Protein AF-A0A518G6U2-F1 (afdb_monomer)

Foldseek 3Di:
DDDDDDDDDDDDDDDDDDDDDDPPDPPPPPVVVVVVPPVVVVVVVVVVVVVVPPDPDVPPQQPLRVLLVVLVVLQVVLVPDPDLVSNLVSLVVSLVSLVVSVVSCVVVVHDDALVSLCSNLVSCVSNVQLLSNLLSLLVSCLVVVPPPVSVVSNVVSLVPDDPQLDDDPPCPVVCVVVVVCNVADLVRLQVLLVVLVVVLVVLVVVCVVVVPPVSNVVSVVSVVSNVVSVVCVVPPCLVVLQFKKFFRDPQWFFFADPDPPGDGPDPGGDHGGRIWGFDDDDPQWTWTDGPNDTGITGPVRIDGSDSPDD

Sequence (310 aa):
MTTLLTCVCAVSRPSPEEQRPTSRESHYSVRATCVAWCIPLLSVLLTFVASSLESVSAAELLPGQSIAEQGIAEYNAAMESPDRSQRVARFARAELLFRQAIEALQSESAPVPADLWVAHGNAALQSEQIGRAIVAFQRALGSTPADTQARQNLEHARSTLPDWIRIEPDSQLTDTLFFWNSWLSQQQLASIAALGFLVAAFILAVAIGTGSRRLALVALLPLLLWCLGSVSSWISPANSAQDTVVVVADEVVLRSADSANSAPRINQTLPDGAELRLLSERPQWCEVEVDGRSGWIQSSAVERLAVAPK

pLDDT: mean 78.15, std 20.28, range [27.58, 98.56]

Organism: NCBI:txid2527968

Radius of gyration: 34.25 Å; Cα contacts (8 Å, |Δi|>4): 368; chains: 1; bounding box: 52×89×113 Å

Mean predicted aligned error: 15.5 Å

Secondary structure (DSSP, 8-state):
-------------------PPPS-STTSTTTHHHHHHHHHHHHHHHHHHHHTT---------HHHHHHHHHHHHHHHHHT--SHHHHHHHHHHHHHHHHHHHHHHHHTTPPPPHHHHHHHHHHHHHTT-HHHHHHHHHHHHHH-TT-HHHHHHHHHHHHTS-GGG----TTHHHHHHTGGGGTS-HHHHHHHHHHHHHHHHHHHHHHHHHT-HHHHHHTHHHHHHHHHHHHHHHH-HHHHGGGEEEE-STTBPPBSSSSTTSPBSSSSPBPTT-EEEEEEEETTEEEEEETTEEEEEEGGGEEE------

Solvent-accessible surface area (backbone atoms only — not comparable to full-atom values): 17327 Å² total; per-residue (Å²): 136,83,88,81,91,88,79,89,79,84,89,84,87,87,84,91,79,92,76,83,86,76,94,78,76,81,75,69,68,66,66,62,61,59,62,70,58,52,59,61,53,53,52,53,51,52,50,54,57,58,65,69,66,72,69,92,60,87,70,76,69,52,71,21,55,56,33,35,53,52,14,52,52,34,38,53,55,17,74,71,42,89,48,68,69,60,20,30,54,27,14,46,50,13,20,53,28,27,50,51,13,49,53,43,26,52,76,70,72,42,87,75,57,44,67,55,27,42,52,26,12,52,21,18,47,62,39,73,36,40,13,53,15,44,55,22,20,52,54,16,37,73,74,41,74,81,48,62,63,45,50,52,52,36,52,52,54,57,66,72,50,64,78,89,54,61,73,74,70,89,41,68,67,52,53,66,76,44,52,70,60,77,79,44,55,73,66,56,41,50,50,54,17,52,50,21,40,53,52,18,52,52,38,36,53,52,14,66,78,67,68,36,67,66,42,44,57,58,21,49,58,34,40,49,48,20,51,53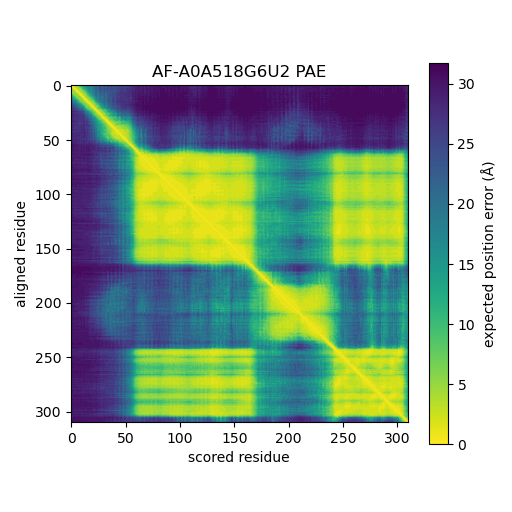,36,52,50,47,67,70,71,34,62,76,65,59,38,64,36,32,30,27,23,61,34,77,73,40,58,42,11,66,41,93,44,94,85,41,57,66,70,53,100,61,56,45,54,50,42,36,57,31,42,52,77,47,81,51,102,62,27,30,32,31,42,54,94,93,40,75,28,19,35,52,45,89,38,42,46,72,50,70,71,74,84,128

Nearest PDB structures (foldseek):
  5xgg-assembly6_F  TM=7.048E-01  e=1.877E-02  Entamoeba histolytica
  5xgg-assembly1_A  TM=7.190E-01  e=3.038E-02  Entamoeba histolytica
  6a9c-assembly1_A  TM=7.111E-01  e=2.880E-02  Entamoeba histolytica
  1uhf-assembly1_A  TM=6.699E-01  e=6.092E-02  Homo sapiens
  8bbg-assembly1_B  TM=2.355E-01  e=1.872E+00  Homo sapiens

InterPro domains:
  IPR010466 Protein of unknown function DUF1058 [PF06347] (249-302)
  IPR011990 Tetratricopeptide-like helical domain superfamily [G3DSA:1.25.40.10] (84-176)
  IPR011990 Tetratricopeptide-like helical domain superfamily [SSF48452] (89-172)
  IPR019734 Tetratricopeptide repeat [PS50005] (114-147)

Structure (mmCIF, N/CA/C/O backbone):
data_AF-A0A518G6U2-F1
#
_entry.id   AF-A0A518G6U2-F1
#
loop_
_atom_site.group_PDB
_atom_site.id
_atom_site.type_symbol
_atom_site.label_atom_id
_atom_site.label_alt_id
_atom_site.label_comp_id
_atom_site.label_asym_id
_atom_site.label_entity_id
_atom_site.label_seq_id
_atom_site.pdbx_PDB_ins_code
_atom_site.Cartn_x
_atom_site.Cartn_y
_atom_site.Cartn_z
_atom_site.occupancy
_atom_site.B_iso_or_equiv
_atom_site.auth_seq_id
_atom_site.auth_comp_id
_atom_site.auth_asym_id
_atom_site.auth_atom_id
_atom_site.pdbx_PDB_model_num
ATOM 1 N N . MET A 1 1 ? 12.054 62.364 81.373 1.00 34.97 1 MET A N 1
ATOM 2 C CA . MET A 1 1 ? 12.289 61.300 82.370 1.00 34.97 1 MET A CA 1
ATOM 3 C C . MET A 1 1 ? 10.961 61.021 83.049 1.00 34.97 1 MET A C 1
ATOM 5 O O . MET A 1 1 ? 10.326 61.972 83.477 1.00 34.97 1 MET A O 1
ATOM 9 N N . THR A 1 2 ? 10.580 59.744 83.093 1.00 35.56 2 THR A N 1
ATOM 10 C CA . THR A 1 2 ? 9.556 59.166 83.985 1.00 35.56 2 THR A CA 1
ATOM 11 C C . THR A 1 2 ? 8.076 59.369 83.611 1.00 35.56 2 THR A C 1
ATOM 13 O O . THR A 1 2 ? 7.421 60.322 84.006 1.00 35.56 2 THR A O 1
ATOM 16 N N . THR A 1 3 ? 7.593 58.422 82.800 1.00 40.03 3 THR A N 1
ATOM 17 C CA . THR A 1 3 ? 6.448 57.519 83.041 1.00 40.03 3 THR A CA 1
ATOM 18 C C . THR A 1 3 ? 5.383 57.945 84.057 1.00 40.03 3 THR A C 1
ATOM 20 O O . THR A 1 3 ? 5.724 58.156 85.215 1.00 40.03 3 THR A O 1
ATOM 23 N N . LEU A 1 4 ? 4.099 57.875 83.667 1.00 33.53 4 LEU A N 1
ATOM 24 C CA . LEU A 1 4 ? 3.035 57.165 84.406 1.00 33.53 4 LEU A CA 1
ATOM 25 C C . LEU A 1 4 ? 1.696 57.175 83.639 1.00 33.53 4 LEU A C 1
ATOM 27 O O . LEU A 1 4 ? 1.238 58.207 83.159 1.00 33.53 4 LEU A O 1
ATOM 31 N N . LEU A 1 5 ? 1.083 55.990 83.546 1.00 39.38 5 LEU A N 1
ATOM 32 C CA . LEU A 1 5 ? -0.327 55.770 83.213 1.00 39.38 5 LEU A CA 1
ATOM 33 C C . LEU A 1 5 ? -1.238 56.523 84.195 1.00 39.38 5 LEU A C 1
ATOM 35 O O . LEU A 1 5 ? -0.954 56.472 85.387 1.00 39.38 5 LEU A O 1
ATOM 39 N N . THR A 1 6 ? -2.380 57.060 83.737 1.00 34.97 6 THR A N 1
ATOM 40 C CA . THR A 1 6 ? -3.760 56.672 84.155 1.00 34.97 6 THR A CA 1
ATOM 41 C C . THR A 1 6 ? -4.835 57.676 83.696 1.00 34.97 6 THR A C 1
ATOM 43 O O . THR A 1 6 ? -4.675 58.876 83.870 1.00 34.97 6 THR A O 1
ATOM 46 N N . CYS A 1 7 ? -5.942 57.160 83.142 1.00 34.12 7 CYS A N 1
ATOM 47 C CA . CYS A 1 7 ? -7.340 57.645 83.238 1.00 34.12 7 CYS A CA 1
ATOM 48 C C . CYS A 1 7 ? -8.203 56.624 82.445 1.00 34.12 7 CYS A C 1
ATOM 50 O O . CYS A 1 7 ? -7.887 56.382 81.286 1.00 34.12 7 CYS A O 1
ATOM 52 N N . VAL A 1 8 ? -9.171 55.839 82.959 1.00 35.91 8 VAL A N 1
ATOM 53 C CA . VAL A 1 8 ? -10.314 56.106 83.874 1.00 35.91 8 VAL A CA 1
ATOM 54 C C . VAL A 1 8 ? -11.151 57.256 83.285 1.00 35.91 8 VAL A C 1
ATOM 56 O O . VAL A 1 8 ? -10.594 58.311 83.043 1.00 35.91 8 VAL A O 1
ATOM 59 N N . CYS A 1 9 ? -12.431 57.191 82.910 1.00 34.66 9 CYS A N 1
ATOM 60 C CA . CYS A 1 9 ? -13.644 56.463 83.299 1.00 34.66 9 CYS A CA 1
ATOM 61 C C . CYS A 1 9 ? -14.588 56.505 82.060 1.00 34.66 9 CYS A C 1
ATOM 63 O O . CYS A 1 9 ? -14.541 57.465 81.301 1.00 34.66 9 CYS A O 1
ATOM 65 N N . ALA A 1 10 ? -15.312 55.452 81.679 1.00 34.50 10 ALA A N 1
ATOM 66 C CA . ALA A 1 10 ? -16.587 54.982 82.235 1.00 34.50 10 ALA A CA 1
ATOM 67 C C . ALA A 1 10 ? -17.845 55.743 81.737 1.00 34.50 10 ALA A C 1
ATOM 69 O O . ALA A 1 10 ? -17.945 56.955 81.874 1.00 34.50 10 ALA A O 1
ATOM 70 N N . VAL A 1 11 ? -18.831 54.938 81.294 1.00 37.62 11 VAL A N 1
ATOM 71 C CA . VAL A 1 11 ? -20.291 55.195 81.235 1.00 37.62 11 VAL A CA 1
ATOM 72 C C . VAL A 1 11 ? -20.743 56.056 80.039 1.00 37.62 11 VAL A C 1
ATOM 74 O O . VAL A 1 11 ? -20.429 57.228 79.921 1.00 37.62 11 VAL A O 1
ATOM 77 N N . SER A 1 12 ? -21.495 55.526 79.068 1.00 36.81 12 SER A N 1
ATOM 78 C CA . SER A 1 12 ? -22.929 55.226 79.222 1.00 36.81 12 SER A CA 1
ATOM 79 C C . SER A 1 12 ? -23.449 54.349 78.065 1.00 36.81 12 SER A C 1
ATOM 81 O O . SER A 1 12 ? -23.184 54.649 76.905 1.00 36.81 12 SER A O 1
ATOM 83 N N . ARG A 1 13 ? -24.240 53.306 78.361 1.00 43.06 13 ARG A N 1
ATOM 84 C CA . ARG A 1 13 ? -25.218 52.713 77.418 1.00 43.06 13 ARG A CA 1
ATOM 85 C C . ARG A 1 13 ? -26.598 53.312 77.724 1.00 43.06 13 ARG A C 1
ATOM 87 O O . ARG A 1 13 ? -26.865 53.555 78.901 1.00 43.06 13 ARG A O 1
ATOM 94 N N . PRO A 1 14 ? -27.468 53.512 76.718 1.00 44.75 14 PRO A N 1
ATOM 95 C CA . PRO A 1 14 ? -28.623 52.607 76.580 1.00 44.75 14 PRO A CA 1
ATOM 96 C C . PRO A 1 14 ? -29.045 52.336 75.113 1.00 44.75 14 PRO A C 1
ATOM 98 O O . PRO A 1 14 ? -29.213 53.248 74.321 1.00 44.75 14 PRO A O 1
ATOM 101 N N . SER A 1 15 ? -29.173 51.058 74.740 1.00 40.50 15 SER A N 1
ATOM 102 C CA . SER A 1 15 ? -30.424 50.376 74.316 1.00 40.50 15 SER A CA 1
ATOM 103 C C . SER A 1 15 ? -30.601 50.260 72.784 1.00 40.50 15 SER A C 1
ATOM 105 O O . SER A 1 15 ? -29.981 51.033 72.059 1.00 40.50 15 SER A O 1
ATOM 107 N N . PRO A 1 16 ? -31.318 49.231 72.287 1.00 51.06 16 PRO A N 1
ATOM 108 C CA . PRO A 1 16 ? -31.092 48.662 70.963 1.00 51.06 16 PRO A CA 1
ATOM 109 C C . PRO A 1 16 ? -32.099 49.187 69.935 1.00 51.06 16 PRO A C 1
ATOM 111 O O . PRO A 1 16 ? -33.300 48.988 70.095 1.00 51.06 16 PRO A O 1
ATOM 114 N N . GLU A 1 17 ? -31.604 49.787 68.853 1.00 41.91 17 GLU A N 1
ATOM 115 C CA . GLU A 1 17 ? -32.413 50.075 67.670 1.00 41.91 17 GLU A CA 1
ATOM 116 C C . GLU A 1 17 ? -31.911 49.268 66.470 1.00 41.91 17 GLU A C 1
ATOM 118 O O . GLU A 1 17 ? -30.746 49.285 66.075 1.00 41.91 17 GLU A O 1
ATOM 123 N N . GLU A 1 18 ? -32.854 48.499 65.957 1.00 49.44 18 GLU A N 1
ATOM 124 C CA . GLU A 1 18 ? -32.835 47.610 64.814 1.00 49.44 18 GLU A CA 1
ATOM 125 C C . GLU A 1 18 ? -32.356 48.318 63.532 1.00 49.44 18 GLU A C 1
ATOM 127 O O . GLU A 1 18 ? -33.018 49.215 63.016 1.00 49.44 18 GLU A O 1
ATOM 132 N N . GLN A 1 19 ? -31.220 47.888 62.970 1.00 42.97 19 GLN A N 1
ATOM 133 C CA . GLN A 1 19 ? -30.792 48.283 61.624 1.00 42.97 19 GLN A CA 1
ATOM 134 C C . GLN A 1 19 ? -30.554 47.044 60.754 1.00 42.97 19 GLN A C 1
ATOM 136 O O . GLN A 1 19 ? -29.565 46.324 60.896 1.00 42.97 19 GLN A O 1
ATOM 141 N N . ARG A 1 20 ? -31.487 46.804 59.823 1.00 48.66 20 ARG A N 1
ATOM 142 C CA . ARG A 1 20 ? -31.300 45.906 58.673 1.00 48.66 20 ARG A CA 1
ATOM 143 C C . ARG A 1 20 ? -30.197 46.458 57.760 1.00 48.66 20 ARG A C 1
ATOM 145 O O . ARG A 1 20 ? -30.321 47.608 57.339 1.00 48.66 20 ARG A O 1
ATOM 152 N N . PRO A 1 21 ? -29.206 45.660 57.335 1.00 45.56 21 PRO A N 1
ATOM 153 C CA . PRO A 1 21 ? -28.369 46.036 56.205 1.00 45.56 21 PRO A CA 1
ATOM 154 C C . PRO A 1 21 ? -29.147 45.883 54.888 1.00 45.56 21 PRO A C 1
ATOM 156 O O . PRO A 1 21 ? -29.790 44.867 54.615 1.00 45.56 21 PRO A O 1
ATOM 159 N N . THR A 1 22 ? -29.110 46.945 54.088 1.00 47.47 22 THR A N 1
ATOM 160 C CA . THR A 1 22 ? -29.762 47.106 52.790 1.00 47.47 22 THR A CA 1
ATOM 161 C C . THR A 1 22 ? -29.010 46.337 51.697 1.00 47.47 22 THR A C 1
ATOM 163 O O . THR A 1 22 ? -27.789 46.376 51.579 1.00 47.47 22 THR A O 1
ATOM 166 N N . SER A 1 23 ? -29.756 45.619 50.862 1.00 50.16 23 SER A N 1
ATOM 167 C CA . SER A 1 23 ? -29.284 44.670 49.844 1.00 50.16 23 SER A CA 1
ATOM 168 C C . SER A 1 23 ? -28.780 45.315 48.540 1.00 50.16 23 SER A C 1
ATOM 170 O O . SER A 1 23 ? -29.100 44.832 47.453 1.00 50.16 23 SER A O 1
ATOM 172 N N . ARG A 1 24 ? -28.026 46.425 48.598 1.00 49.88 24 ARG A N 1
ATOM 173 C CA . ARG A 1 24 ? -27.748 47.241 47.393 1.00 49.88 24 ARG A CA 1
ATOM 174 C C . ARG A 1 24 ? -26.291 47.396 46.944 1.00 49.88 24 ARG A C 1
ATOM 176 O O . ARG A 1 24 ? -26.068 48.090 45.957 1.00 49.88 24 ARG A O 1
ATOM 183 N N . GLU A 1 25 ? -25.323 46.717 47.561 1.00 46.94 25 GLU A N 1
ATOM 184 C CA . GLU A 1 25 ? -23.897 46.861 47.193 1.00 46.94 25 GLU A CA 1
ATOM 185 C C . GLU A 1 25 ? -23.297 45.705 46.364 1.00 46.94 25 GLU A C 1
ATOM 187 O O . GLU A 1 25 ? -22.187 45.826 45.852 1.00 46.94 25 GLU A O 1
ATOM 192 N N . SER A 1 26 ? -24.016 44.604 46.125 1.00 48.28 26 SER A N 1
ATOM 193 C CA . SER A 1 26 ? -23.434 43.407 45.482 1.00 48.28 26 SER A CA 1
ATOM 194 C C . SER A 1 26 ? -23.374 43.427 43.946 1.00 48.28 26 SER A C 1
ATOM 196 O O . SER A 1 26 ? -22.803 42.517 43.349 1.00 48.28 26 SER A O 1
ATOM 198 N N . HIS A 1 27 ? -23.937 44.437 43.272 1.00 45.72 27 HIS A N 1
ATOM 199 C CA . HIS A 1 27 ? -24.086 44.408 41.807 1.00 45.72 27 HIS A CA 1
ATOM 200 C C . HIS A 1 27 ? -22.992 45.143 41.010 1.00 45.72 27 HIS A C 1
ATOM 202 O O . HIS A 1 27 ? -22.915 44.957 39.795 1.00 45.72 27 HIS A O 1
ATOM 208 N N . TYR A 1 28 ? -22.114 45.925 41.652 1.00 47.44 28 TYR A N 1
ATOM 209 C CA . TYR A 1 28 ? -21.051 46.663 40.947 1.00 47.44 28 TYR A CA 1
ATOM 210 C C . TYR A 1 28 ? -19.715 45.903 40.834 1.00 47.44 28 TYR A C 1
ATOM 212 O O . TYR A 1 28 ? -18.905 46.236 39.970 1.00 47.44 28 TYR A O 1
ATOM 220 N N . SER A 1 29 ? -19.486 44.843 41.618 1.00 50.03 29 SER A N 1
ATOM 221 C CA . SER A 1 29 ? -18.199 44.119 41.642 1.00 50.03 29 SER A CA 1
ATOM 222 C C . SER A 1 29 ? -18.030 43.054 40.548 1.00 50.03 29 SER A C 1
ATOM 224 O O . SER A 1 29 ? -16.905 42.657 40.251 1.00 50.03 29 SER A O 1
ATOM 226 N N . VAL A 1 30 ? -19.120 42.615 39.907 1.00 49.06 30 VAL A N 1
ATOM 227 C CA . VAL A 1 30 ? -19.085 41.517 38.917 1.00 49.06 30 VAL A CA 1
ATOM 228 C C . VAL A 1 30 ? -18.865 42.024 37.483 1.00 49.06 30 VAL A C 1
ATOM 230 O O . VAL A 1 30 ? -18.323 41.316 36.639 1.00 49.06 30 VAL A O 1
ATOM 233 N N . ARG A 1 31 ? -19.229 43.280 37.182 1.00 43.88 31 ARG A N 1
ATOM 234 C CA . ARG A 1 31 ? -19.054 43.850 35.830 1.00 43.88 31 ARG A CA 1
ATOM 235 C C . ARG A 1 31 ? -17.642 44.384 35.565 1.00 43.88 31 ARG A C 1
ATOM 237 O O . ARG A 1 31 ? -17.195 44.343 34.423 1.00 43.88 31 ARG A O 1
ATOM 244 N N . ALA A 1 32 ? -16.915 44.814 36.597 1.00 44.56 32 ALA A N 1
ATOM 245 C CA . ALA A 1 32 ? -15.534 45.293 36.462 1.00 44.56 32 ALA A CA 1
ATOM 246 C C . ALA A 1 32 ? -14.511 44.152 36.276 1.00 44.56 32 ALA A C 1
ATOM 248 O O . ALA A 1 32 ? -13.456 44.346 35.677 1.00 44.56 32 ALA A O 1
ATOM 249 N N . THR A 1 33 ? -14.840 42.941 36.731 1.00 49.88 33 THR A N 1
ATOM 250 C CA . THR A 1 33 ? -13.960 41.766 36.667 1.00 49.88 33 THR A CA 1
ATOM 251 C C . THR A 1 33 ? -13.971 41.060 35.311 1.00 49.88 33 THR A C 1
ATOM 253 O O . THR A 1 33 ? -13.030 40.337 35.030 1.00 49.88 33 THR A O 1
ATOM 256 N N . CYS A 1 34 ? -14.943 41.290 34.421 1.00 45.03 34 CYS A N 1
ATOM 257 C CA . CYS A 1 34 ? -14.919 40.682 33.077 1.00 45.03 34 CYS A CA 1
ATOM 258 C C . CYS A 1 34 ? -14.087 41.482 32.055 1.00 45.03 34 CYS A C 1
ATOM 260 O O . CYS A 1 34 ? -13.461 40.896 31.175 1.00 45.03 34 CYS A O 1
ATOM 262 N N . VAL A 1 35 ? -14.024 42.813 32.178 1.00 46.53 35 VAL A N 1
ATOM 263 C CA . VAL A 1 35 ? -13.285 43.670 31.225 1.00 46.53 35 VAL A CA 1
ATOM 264 C C . VAL A 1 35 ? -11.768 43.622 31.470 1.00 46.53 35 VAL A C 1
ATOM 266 O O . VAL A 1 35 ? -10.990 43.690 30.522 1.00 46.53 35 VAL A O 1
ATOM 269 N N . ALA A 1 36 ? -11.337 43.402 32.718 1.00 49.66 36 ALA A N 1
ATOM 270 C CA . ALA A 1 36 ? -9.919 43.337 33.091 1.00 49.66 36 ALA A CA 1
ATOM 271 C C . ALA A 1 36 ? -9.168 42.104 32.540 1.00 49.66 36 ALA A C 1
ATOM 273 O O . ALA A 1 36 ? -7.947 42.141 32.423 1.00 49.66 36 ALA A O 1
ATOM 274 N N . TRP A 1 37 ? -9.880 41.036 32.158 1.00 51.56 37 TRP A N 1
ATOM 275 C CA . TRP A 1 37 ? -9.272 39.786 31.670 1.00 51.56 37 TRP A CA 1
ATOM 276 C C . TRP A 1 37 ? -9.316 39.618 30.145 1.00 51.56 37 TRP A C 1
ATOM 278 O O . TRP A 1 37 ? -8.604 38.775 29.607 1.00 51.56 37 TRP A O 1
ATOM 288 N N . CYS A 1 38 ? -10.085 40.439 29.421 1.00 48.84 38 CYS A N 1
ATOM 289 C CA . CYS A 1 38 ? -10.178 40.341 27.957 1.00 48.84 38 CYS A CA 1
ATOM 290 C C . CYS A 1 38 ? -8.983 40.994 27.231 1.00 48.84 38 CYS A C 1
ATOM 292 O O . CYS A 1 38 ? -8.573 40.540 26.165 1.00 48.84 38 CYS A O 1
ATOM 294 N N . ILE A 1 39 ? -8.392 42.036 27.819 1.00 55.91 39 ILE A N 1
ATOM 295 C CA . ILE A 1 39 ? -7.262 42.791 27.251 1.00 55.91 39 ILE A CA 1
ATOM 296 C C . ILE A 1 39 ? -5.936 41.990 27.239 1.00 55.91 39 ILE A C 1
ATOM 298 O O . ILE A 1 39 ? -5.265 42.004 26.201 1.00 55.91 39 ILE A O 1
ATOM 302 N N . PRO A 1 40 ? -5.542 41.252 28.304 1.00 54.81 40 PRO A N 1
ATOM 303 C CA . PRO A 1 40 ? -4.327 40.428 28.272 1.00 54.81 40 PRO A CA 1
ATOM 304 C C . PRO A 1 40 ? -4.451 39.205 27.346 1.00 54.81 40 PRO A C 1
ATOM 306 O O . PRO A 1 40 ? -3.473 38.799 26.729 1.00 54.81 40 PRO A O 1
ATOM 309 N N . LEU A 1 41 ? -5.656 38.649 27.174 1.00 55.03 41 LEU A N 1
ATOM 310 C CA . LEU A 1 41 ? -5.901 37.512 26.275 1.00 55.03 41 LEU A CA 1
ATOM 311 C C . LEU A 1 41 ? -5.742 37.889 24.795 1.00 55.03 41 LEU A C 1
ATOM 313 O O . LEU A 1 41 ? -5.148 37.133 24.031 1.00 55.03 41 LEU A O 1
ATOM 317 N N . LEU A 1 42 ? -6.202 39.081 24.398 1.00 50.59 42 LEU A N 1
ATOM 318 C CA . LEU A 1 42 ? -6.048 39.583 23.029 1.00 50.59 42 LEU A CA 1
ATOM 319 C C . LEU A 1 42 ? -4.580 39.903 22.688 1.00 50.59 42 LEU A C 1
ATOM 321 O O . LEU A 1 42 ? -4.144 39.678 21.563 1.00 50.59 42 LEU A O 1
ATOM 325 N N . SER A 1 43 ? -3.804 40.390 23.660 1.00 60.56 43 SER A N 1
ATOM 326 C CA 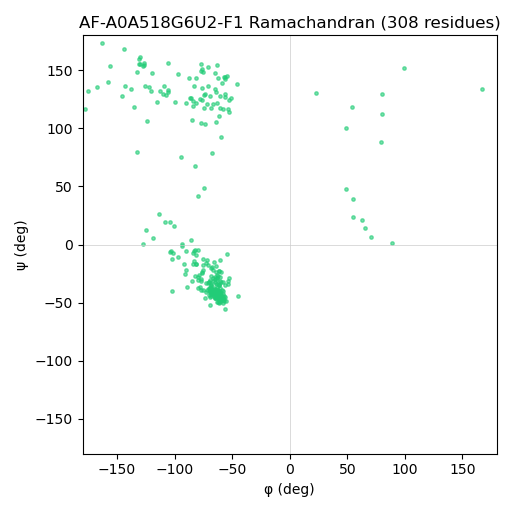. SER A 1 43 ? -2.380 40.714 23.484 1.00 60.56 43 SER A CA 1
ATOM 327 C C . SER A 1 43 ? -1.481 39.472 23.476 1.00 60.56 43 SER A C 1
ATOM 329 O O . SER A 1 43 ? -0.510 39.442 22.720 1.00 60.56 43 SER A O 1
ATOM 331 N N . VAL A 1 44 ? -1.847 38.412 24.207 1.00 62.72 44 VAL A N 1
ATOM 332 C CA . VAL A 1 44 ? -1.233 37.075 24.079 1.00 62.72 44 VAL A CA 1
ATOM 333 C C . VAL A 1 44 ? -1.564 36.443 22.719 1.00 62.72 44 VAL A C 1
ATOM 335 O O . VAL A 1 44 ? -0.685 35.869 22.085 1.00 62.72 44 VAL A O 1
ATOM 338 N N . LEU A 1 45 ? -2.790 36.615 22.208 1.00 55.19 45 LEU A N 1
ATOM 339 C CA . LEU A 1 45 ? -3.159 36.126 20.872 1.00 55.19 45 LEU A CA 1
ATOM 340 C C . LEU A 1 45 ? -2.411 36.876 19.754 1.00 55.19 45 LEU A C 1
ATOM 342 O O . LEU A 1 45 ? -1.927 36.260 18.810 1.00 55.19 45 LEU A O 1
ATOM 346 N N . LEU A 1 46 ? -2.277 38.202 19.869 1.00 55.75 46 LEU A N 1
ATOM 347 C CA . LEU A 1 46 ? -1.557 39.041 18.901 1.00 55.75 46 LEU A CA 1
ATOM 348 C C . LEU A 1 46 ? -0.044 38.784 18.898 1.00 55.75 46 LEU A C 1
ATOM 350 O O . LEU A 1 46 ? 0.568 38.806 17.833 1.00 55.75 46 LEU A O 1
ATOM 354 N N . THR A 1 47 ? 0.559 38.499 20.056 1.00 59.12 47 THR A N 1
ATOM 355 C CA . THR A 1 47 ? 1.978 38.106 20.139 1.00 59.12 47 THR A CA 1
ATOM 356 C C . THR A 1 47 ? 2.217 36.692 19.612 1.00 59.12 47 THR A C 1
ATOM 358 O O . THR A 1 47 ? 3.237 36.469 18.964 1.00 59.12 47 THR A O 1
ATOM 361 N N . PHE A 1 48 ? 1.263 35.768 19.776 1.00 56.88 48 PHE A N 1
ATOM 362 C CA . PHE A 1 48 ? 1.300 34.433 19.160 1.00 56.88 48 PHE A CA 1
ATOM 363 C C . PHE A 1 48 ? 1.177 34.489 17.622 1.00 56.88 48 PHE A C 1
ATOM 365 O O . PHE A 1 48 ? 1.904 33.808 16.904 1.00 56.88 48 PHE A O 1
ATOM 372 N N . VAL A 1 49 ? 0.312 35.362 17.090 1.00 55.00 49 VAL A N 1
ATOM 373 C CA . VAL A 1 49 ? 0.181 35.578 15.636 1.00 55.00 49 VAL A CA 1
ATOM 374 C C . VAL A 1 49 ? 1.411 36.287 15.054 1.00 55.00 49 VAL A C 1
ATOM 376 O O . VAL A 1 49 ? 1.864 35.926 13.973 1.00 55.00 49 VAL A O 1
ATOM 379 N N . ALA A 1 50 ? 2.000 37.252 15.770 1.00 53.88 50 ALA A N 1
ATOM 380 C CA . ALA A 1 50 ? 3.205 37.952 15.319 1.00 53.88 50 ALA A CA 1
ATOM 381 C C . ALA A 1 50 ? 4.470 37.070 15.348 1.00 53.88 50 ALA A C 1
ATOM 383 O O . ALA A 1 50 ? 5.310 37.201 14.464 1.00 53.88 50 ALA A O 1
ATOM 384 N N . SER A 1 51 ? 4.580 36.138 16.302 1.00 55.00 51 SER A N 1
ATOM 385 C CA . SER A 1 51 ? 5.657 35.126 16.338 1.00 55.00 51 SER A CA 1
ATOM 386 C C . SER A 1 51 ? 5.469 34.001 15.313 1.00 55.00 51 SER A C 1
ATOM 388 O O . SER A 1 51 ? 6.408 33.278 15.009 1.00 55.00 51 SER A O 1
ATOM 390 N N . SER A 1 52 ? 4.285 33.893 14.700 1.00 50.00 52 SER A N 1
ATOM 391 C CA . SER A 1 52 ? 4.043 32.988 13.567 1.00 50.00 52 SER A CA 1
ATOM 392 C C . SER A 1 52 ? 4.495 33.572 12.215 1.00 50.00 52 SER A C 1
ATOM 394 O O . SER A 1 52 ? 4.416 32.889 11.198 1.00 50.00 52 SER A O 1
ATOM 396 N N . LEU A 1 53 ? 4.949 34.833 12.181 1.00 50.03 53 LEU A N 1
ATOM 397 C CA . LEU A 1 53 ? 5.404 35.542 10.974 1.00 50.03 53 LEU A CA 1
ATOM 398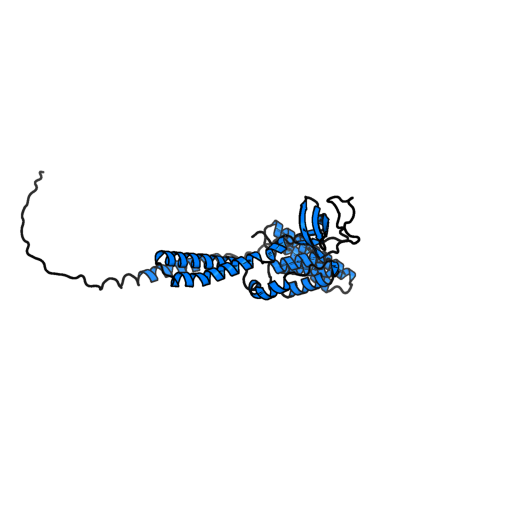 C C . LEU A 1 53 ? 6.939 35.662 10.889 1.00 50.03 53 LEU A C 1
ATOM 400 O O . LEU A 1 53 ? 7.462 36.499 10.150 1.00 50.03 53 LEU A O 1
ATOM 404 N N . GLU A 1 54 ? 7.676 34.827 11.622 1.00 49.41 54 GLU A N 1
ATOM 405 C CA . GLU A 1 54 ? 9.132 34.750 11.509 1.00 49.41 54 GLU A CA 1
ATOM 406 C C . GLU A 1 54 ? 9.555 33.968 10.255 1.00 49.41 54 GLU A C 1
ATOM 408 O O . GLU A 1 54 ? 9.488 32.747 10.176 1.00 49.41 54 GLU A O 1
ATOM 413 N N . SER A 1 55 ? 10.000 34.751 9.266 1.00 46.88 55 SER A N 1
ATOM 414 C CA . SER A 1 55 ? 10.886 34.412 8.146 1.00 46.88 55 SER A CA 1
ATOM 415 C C . SER A 1 55 ? 10.565 33.148 7.339 1.00 46.88 55 SER A C 1
ATOM 417 O O . SER A 1 55 ? 11.056 32.058 7.627 1.00 46.88 55 SER A O 1
ATOM 419 N N . VAL A 1 56 ? 9.930 33.349 6.179 1.00 44.56 56 VAL A N 1
ATOM 420 C CA . VAL A 1 56 ? 10.202 32.520 4.994 1.00 44.56 56 VAL A CA 1
ATOM 421 C C . VAL A 1 56 ? 11.631 32.839 4.541 1.00 44.56 56 VAL A C 1
ATOM 423 O O . VAL A 1 56 ? 11.872 33.649 3.650 1.00 44.56 56 VAL A O 1
ATOM 426 N N . SER A 1 57 ? 12.602 32.258 5.242 1.00 49.78 57 SER A N 1
ATOM 427 C CA . SER A 1 57 ? 13.913 31.979 4.669 1.00 49.78 57 SER A CA 1
ATOM 428 C C . SER A 1 57 ? 13.682 31.114 3.429 1.00 49.78 57 SER A C 1
ATOM 430 O O . SER A 1 57 ? 12.783 30.272 3.444 1.00 49.78 57 SER A O 1
ATOM 432 N N . ALA A 1 58 ? 14.446 31.322 2.355 1.00 48.19 58 ALA A N 1
ATOM 433 C CA . ALA A 1 58 ? 14.490 30.374 1.249 1.00 48.19 58 ALA A CA 1
ATOM 434 C C . ALA A 1 58 ? 14.976 29.038 1.825 1.00 48.19 58 ALA A C 1
ATOM 436 O O . ALA A 1 58 ? 16.174 28.841 2.014 1.00 48.19 58 ALA A O 1
ATOM 437 N N . ALA A 1 59 ? 14.028 28.190 2.227 1.00 57.16 59 ALA A N 1
ATOM 438 C CA . ALA A 1 59 ? 14.309 26.898 2.811 1.00 57.16 59 ALA A CA 1
ATOM 439 C C . ALA A 1 59 ? 15.082 26.111 1.760 1.00 57.16 59 ALA A C 1
ATOM 441 O O . ALA A 1 59 ? 14.593 25.895 0.651 1.00 57.16 59 ALA A O 1
ATOM 442 N N . GLU A 1 60 ? 16.317 25.758 2.093 1.00 62.88 60 GLU A N 1
ATOM 443 C CA . GLU A 1 60 ? 17.087 24.789 1.334 1.00 62.88 60 GLU A CA 1
ATOM 444 C C . GLU A 1 60 ? 16.204 23.539 1.221 1.00 62.88 60 GLU A C 1
ATOM 446 O O . GLU A 1 60 ? 15.797 22.980 2.243 1.00 62.88 60 GLU A O 1
ATOM 451 N N . LEU A 1 61 ? 15.779 23.204 -0.006 1.00 66.94 61 LEU A N 1
ATOM 452 C CA . LEU A 1 61 ? 14.918 22.050 -0.270 1.00 66.94 61 LEU A CA 1
ATOM 453 C C . LEU A 1 61 ? 15.558 20.841 0.405 1.00 66.94 61 LEU A C 1
ATOM 455 O O . LEU A 1 61 ? 16.730 20.545 0.156 1.00 66.94 61 LEU A O 1
ATOM 459 N N . LEU A 1 62 ? 14.793 20.147 1.250 1.00 77.25 62 LEU A N 1
ATOM 460 C CA . LEU A 1 62 ? 15.280 18.912 1.855 1.00 77.25 62 LEU A CA 1
ATOM 461 C C . LEU A 1 62 ? 15.740 17.969 0.730 1.00 77.25 62 LEU A C 1
ATOM 463 O O . LEU A 1 62 ? 15.104 17.951 -0.334 1.00 77.25 62 LEU A O 1
ATOM 467 N N . PRO A 1 63 ? 16.797 17.163 0.929 1.00 82.81 63 PRO A N 1
ATOM 468 C CA . PRO A 1 63 ? 17.293 16.232 -0.082 1.00 82.81 63 PRO A CA 1
ATOM 469 C C . PRO A 1 63 ? 16.169 15.437 -0.760 1.00 82.81 63 PRO A C 1
ATOM 471 O O . PRO A 1 63 ? 16.107 15.387 -1.989 1.00 82.81 63 PRO A O 1
ATOM 474 N N . GLY A 1 64 ? 15.207 14.927 0.018 1.00 86.31 64 GLY A N 1
ATOM 475 C CA . GLY A 1 64 ? 14.039 14.214 -0.506 1.00 86.31 64 GLY A CA 1
ATOM 476 C C . GLY A 1 64 ? 13.130 15.045 -1.422 1.00 86.31 64 GLY A C 1
ATOM 477 O O . GLY A 1 64 ? 12.627 14.522 -2.413 1.00 86.31 64 GLY A O 1
ATOM 478 N N . GLN A 1 65 ? 12.964 16.347 -1.172 1.00 89.38 65 GLN A N 1
ATOM 479 C CA . GLN A 1 65 ? 12.170 17.228 -2.041 1.00 89.38 65 GLN A CA 1
ATOM 480 C C . GLN A 1 65 ? 12.850 17.434 -3.401 1.00 89.38 65 GLN A C 1
ATOM 482 O O . GLN A 1 65 ? 12.194 17.334 -4.436 1.00 89.38 65 GLN A O 1
ATOM 487 N N . SER A 1 66 ? 14.173 17.619 -3.418 1.00 91.31 66 SER A N 1
ATOM 488 C CA . SER A 1 66 ? 14.932 17.750 -4.672 1.00 91.31 66 SER A CA 1
ATOM 489 C C . SER A 1 66 ? 14.900 16.474 -5.529 1.00 91.31 66 SER A C 1
ATOM 491 O O . SER A 1 66 ? 14.875 16.536 -6.759 1.00 91.31 66 SER A O 1
ATOM 493 N N . ILE A 1 67 ? 14.869 15.296 -4.893 1.00 95.62 67 ILE A N 1
ATOM 494 C CA . ILE A 1 67 ? 14.740 14.008 -5.587 1.00 95.62 67 ILE A CA 1
ATOM 495 C C . ILE A 1 67 ? 13.316 13.852 -6.140 1.00 95.62 67 ILE A C 1
ATOM 497 O O . ILE A 1 67 ? 13.143 13.393 -7.271 1.00 95.62 67 ILE A O 1
ATOM 501 N N . ALA A 1 68 ? 12.295 14.280 -5.390 1.00 95.56 68 ALA A N 1
ATOM 502 C CA . ALA A 1 68 ? 10.913 14.268 -5.864 1.00 95.56 68 ALA A CA 1
ATOM 503 C C . ALA A 1 68 ? 10.735 15.140 -7.120 1.00 95.56 68 ALA A C 1
ATOM 505 O O . ALA A 1 68 ? 10.082 14.710 -8.069 1.00 95.56 68 ALA A O 1
ATOM 506 N N . GLU A 1 69 ? 11.366 16.317 -7.178 1.00 95.44 69 GLU A N 1
ATOM 507 C CA . GLU A 1 69 ? 11.358 17.176 -8.372 1.00 95.44 69 GLU A CA 1
ATOM 508 C C . GLU A 1 69 ? 11.981 16.488 -9.597 1.00 95.44 69 GLU A C 1
ATOM 510 O O . GLU A 1 69 ? 11.429 16.559 -10.698 1.00 95.44 69 GLU A O 1
ATOM 515 N N . GLN A 1 70 ? 13.085 15.756 -9.414 1.00 96.56 70 GLN A N 1
ATOM 516 C CA . GLN A 1 70 ? 13.673 14.940 -10.484 1.00 96.56 70 GLN A CA 1
ATOM 517 C C . GLN A 1 70 ? 12.714 13.831 -10.937 1.00 96.56 70 GLN A C 1
ATOM 519 O O . GLN A 1 70 ? 12.581 13.584 -12.137 1.00 96.56 70 GLN A O 1
ATOM 524 N N . GLY A 1 71 ? 12.012 13.193 -9.995 1.00 97.62 71 GLY A N 1
ATOM 525 C CA . GLY A 1 71 ? 10.976 12.203 -10.292 1.00 97.62 71 GLY A CA 1
ATOM 526 C C . GLY A 1 71 ? 9.836 12.785 -11.129 1.00 97.62 71 GLY A C 1
ATOM 527 O O . GLY A 1 71 ? 9.431 12.178 -12.119 1.00 97.62 71 GLY A O 1
ATOM 528 N N . ILE A 1 72 ? 9.370 13.996 -10.800 1.00 97.88 72 ILE A N 1
ATOM 529 C CA . ILE A 1 72 ? 8.347 14.720 -11.574 1.00 97.88 72 ILE A CA 1
ATOM 530 C C . ILE A 1 72 ? 8.849 15.015 -12.991 1.00 97.88 72 ILE A C 1
ATOM 532 O O . ILE A 1 72 ? 8.112 14.816 -13.958 1.00 97.88 72 ILE A O 1
ATOM 536 N N . ALA A 1 73 ? 10.099 15.461 -13.136 1.00 97.81 73 ALA A N 1
ATOM 537 C CA . ALA A 1 73 ? 10.686 15.732 -14.444 1.00 97.81 73 ALA A CA 1
ATOM 538 C C . ALA A 1 73 ? 10.747 14.466 -15.318 1.00 97.81 73 ALA A C 1
ATOM 540 O O . ALA A 1 73 ? 10.326 14.506 -16.474 1.00 97.81 73 ALA A O 1
ATOM 541 N N . GLU A 1 74 ? 11.198 13.334 -14.767 1.00 98.00 74 GLU A N 1
ATOM 542 C CA . GLU A 1 74 ? 11.218 12.045 -15.477 1.00 98.00 74 GLU A CA 1
ATOM 543 C C . GLU A 1 74 ? 9.806 11.540 -15.806 1.00 98.00 74 GLU A C 1
ATOM 545 O O . GLU A 1 74 ? 9.572 11.043 -16.909 1.00 98.00 74 GLU A O 1
ATOM 550 N N . TYR A 1 75 ? 8.839 11.725 -14.902 1.00 98.25 75 TYR A N 1
ATOM 551 C CA . TYR A 1 75 ? 7.438 11.375 -15.143 1.00 98.25 75 TYR A CA 1
ATOM 552 C C . TYR A 1 75 ? 6.849 12.177 -16.313 1.00 98.25 75 TYR A C 1
ATOM 554 O O . TYR A 1 75 ? 6.254 11.609 -17.229 1.00 98.25 75 TYR A O 1
ATOM 562 N N . ASN A 1 76 ? 7.053 13.495 -16.332 1.00 98.06 76 ASN A N 1
ATOM 563 C CA . ASN A 1 76 ? 6.586 14.353 -17.424 1.00 98.06 76 ASN A CA 1
ATOM 564 C C . ASN A 1 76 ? 7.269 13.984 -18.747 1.00 98.06 76 ASN A C 1
ATOM 566 O O . ASN A 1 76 ? 6.614 13.843 -19.779 1.00 98.06 76 ASN A O 1
ATOM 570 N N . ALA A 1 77 ? 8.574 13.719 -18.702 1.00 97.38 77 ALA A N 1
ATOM 571 C CA . ALA A 1 77 ? 9.331 13.257 -19.854 1.00 97.38 77 ALA A CA 1
ATOM 572 C C . ALA A 1 77 ? 8.848 11.879 -20.359 1.00 97.38 77 ALA A C 1
ATOM 574 O O . ALA A 1 77 ? 8.981 11.575 -21.549 1.00 97.38 77 ALA A O 1
ATOM 575 N N . ALA A 1 78 ? 8.300 11.025 -19.489 1.00 97.44 78 ALA A N 1
ATOM 576 C CA . ALA A 1 78 ? 7.639 9.783 -19.882 1.00 97.44 78 ALA A CA 1
ATOM 577 C C . ALA A 1 78 ? 6.320 10.063 -20.617 1.00 97.44 78 ALA A C 1
ATOM 579 O O . ALA A 1 78 ? 6.089 9.494 -21.680 1.00 97.44 78 ALA A O 1
ATOM 580 N N . MET A 1 79 ? 5.489 10.979 -20.115 1.00 96.88 79 MET A N 1
ATOM 581 C CA . MET A 1 79 ? 4.211 11.352 -20.745 1.00 96.88 79 MET A CA 1
ATOM 582 C C . MET A 1 79 ? 4.378 11.899 -22.171 1.00 96.88 79 MET A C 1
ATOM 584 O O . MET A 1 79 ? 3.519 11.678 -23.022 1.00 96.88 79 MET A O 1
ATOM 588 N N . GLU A 1 80 ? 5.493 12.575 -22.448 1.00 96.88 80 GLU A N 1
ATOM 589 C CA . GLU A 1 80 ? 5.808 13.141 -23.766 1.00 96.88 80 GLU A CA 1
ATOM 590 C C . GLU A 1 80 ? 6.428 12.132 -24.747 1.00 96.88 80 GLU A C 1
ATOM 592 O O . GLU A 1 80 ? 6.510 12.403 -25.947 1.00 96.88 80 GLU A O 1
ATOM 597 N N . SER A 1 81 ? 6.891 10.969 -24.273 1.00 95.44 81 SER A N 1
ATOM 598 C CA . SER A 1 81 ? 7.621 10.040 -25.134 1.00 95.44 81 SER A CA 1
ATOM 599 C C . SER A 1 81 ? 6.672 9.249 -26.053 1.00 95.44 81 SER A C 1
ATOM 601 O O . SER A 1 81 ? 5.758 8.567 -25.582 1.00 95.44 81 SER A O 1
ATOM 603 N N . PRO A 1 82 ? 6.872 9.270 -27.383 1.00 93.81 82 PRO A N 1
ATOM 604 C CA . PRO A 1 82 ? 6.001 8.558 -28.318 1.00 93.81 82 PRO A CA 1
ATOM 605 C C . PRO A 1 82 ? 6.263 7.045 -28.332 1.00 93.81 82 PRO A C 1
ATOM 607 O O . PRO A 1 82 ? 5.365 6.263 -28.654 1.00 93.81 82 PRO A O 1
ATOM 610 N N . ASP A 1 83 ? 7.459 6.611 -27.934 1.00 97.19 83 ASP A N 1
ATOM 611 C CA . ASP A 1 83 ? 7.853 5.204 -27.928 1.00 97.19 83 ASP A CA 1
ATOM 612 C C . ASP A 1 83 ? 7.442 4.500 -26.625 1.00 97.19 83 ASP A C 1
ATOM 614 O O . ASP A 1 83 ? 7.801 4.940 -25.533 1.00 97.19 83 ASP A O 1
ATOM 618 N N . ARG A 1 84 ? 6.710 3.378 -26.724 1.00 95.19 84 ARG A N 1
ATOM 619 C CA . ARG A 1 84 ? 6.207 2.652 -25.542 1.00 95.19 84 ARG A CA 1
ATOM 620 C C . ARG A 1 84 ? 7.337 2.171 -24.634 1.00 95.19 84 ARG A C 1
ATOM 622 O O . ARG A 1 84 ? 7.202 2.280 -23.420 1.00 95.19 84 ARG A O 1
ATOM 629 N N . SER A 1 85 ? 8.424 1.642 -25.194 1.00 95.44 85 SER A N 1
ATOM 630 C CA . SER A 1 85 ? 9.512 1.082 -24.386 1.00 95.44 85 SER A CA 1
ATOM 631 C C . SER A 1 85 ? 10.236 2.172 -23.594 1.00 95.44 85 SER A C 1
ATOM 633 O O . SER A 1 85 ? 10.477 2.016 -22.398 1.00 95.44 85 SER A O 1
ATOM 635 N N . GLN A 1 86 ? 10.478 3.324 -24.225 1.00 96.56 86 GLN A N 1
ATOM 636 C CA . GLN A 1 86 ? 11.054 4.486 -23.559 1.00 96.56 86 GLN A CA 1
ATOM 637 C C . GLN A 1 86 ? 10.108 5.068 -22.510 1.00 96.56 86 GLN A C 1
ATOM 639 O O . GLN A 1 86 ? 10.577 5.458 -21.443 1.00 96.56 86 GLN A O 1
ATOM 644 N N . ARG A 1 87 ? 8.793 5.110 -22.779 1.00 97.31 87 ARG A N 1
ATOM 645 C CA . ARG A 1 87 ? 7.798 5.531 -21.779 1.00 97.31 87 ARG A CA 1
ATOM 646 C C . ARG A 1 87 ? 7.880 4.686 -20.517 1.00 97.31 87 ARG A C 1
ATOM 648 O O . ARG A 1 87 ? 8.084 5.238 -19.443 1.00 97.31 87 ARG A O 1
ATOM 655 N N . VAL A 1 88 ? 7.768 3.364 -20.654 1.00 97.06 88 VAL A N 1
ATOM 656 C CA . VAL A 1 88 ? 7.795 2.427 -19.517 1.00 97.06 88 VAL A CA 1
ATOM 657 C C . VAL A 1 88 ? 9.106 2.557 -18.738 1.00 97.06 88 VAL A C 1
ATOM 659 O O . VAL A 1 88 ? 9.084 2.668 -17.514 1.00 97.06 88 VAL A O 1
ATOM 662 N N . ALA A 1 89 ? 10.247 2.642 -19.430 1.00 97.50 89 ALA A N 1
ATOM 663 C CA . ALA A 1 89 ? 11.547 2.822 -18.784 1.00 97.50 89 ALA A CA 1
ATOM 664 C C . ALA A 1 89 ? 11.657 4.149 -18.008 1.00 97.50 89 ALA A C 1
ATOM 666 O O . ALA A 1 89 ? 12.218 4.178 -16.912 1.00 97.50 89 ALA A O 1
ATOM 667 N N . ARG A 1 90 ? 11.107 5.247 -18.543 1.00 98.19 90 ARG A N 1
ATOM 668 C CA . ARG A 1 90 ? 11.079 6.543 -17.846 1.00 98.19 90 ARG A CA 1
ATOM 669 C C . ARG A 1 90 ? 10.144 6.529 -16.642 1.00 98.19 90 ARG A C 1
ATOM 671 O O . ARG A 1 90 ? 10.529 7.027 -15.590 1.00 98.19 90 ARG A O 1
ATOM 678 N N . PHE A 1 91 ? 8.976 5.893 -16.742 1.00 98.50 91 PHE A N 1
ATOM 679 C CA . PHE A 1 91 ? 8.104 5.697 -15.581 1.00 98.50 91 PHE A CA 1
ATOM 680 C C . PHE A 1 91 ? 8.769 4.853 -14.493 1.00 98.50 91 PHE A C 1
ATOM 682 O O . PHE A 1 91 ? 8.681 5.213 -13.323 1.00 98.50 91 PHE A O 1
ATOM 689 N N . ALA A 1 92 ? 9.505 3.800 -14.860 1.00 97.88 92 ALA A N 1
ATOM 690 C CA . ALA A 1 92 ? 10.261 3.000 -13.897 1.00 97.88 92 ALA A CA 1
ATOM 691 C C . ALA A 1 92 ? 11.349 3.835 -13.199 1.00 97.88 92 ALA A C 1
ATOM 693 O O . ALA A 1 92 ? 11.584 3.697 -11.999 1.00 97.88 92 ALA A O 1
ATOM 694 N N . ARG A 1 93 ? 11.993 4.754 -13.931 1.00 98.38 93 ARG A N 1
ATOM 695 C CA . ARG A 1 93 ? 12.959 5.694 -13.352 1.00 98.38 93 ARG A CA 1
ATOM 696 C C . ARG A 1 93 ? 12.297 6.706 -12.416 1.00 98.38 93 ARG A C 1
ATOM 698 O O . ARG A 1 93 ? 12.837 6.967 -11.345 1.00 98.38 93 ARG A O 1
ATOM 705 N N . ALA A 1 94 ? 11.143 7.246 -12.802 1.00 98.56 94 ALA A N 1
ATOM 706 C CA . ALA A 1 94 ? 10.358 8.145 -11.963 1.00 98.56 94 ALA A CA 1
ATOM 707 C C . ALA A 1 94 ? 9.898 7.449 -10.671 1.00 98.56 94 ALA A C 1
ATOM 709 O O . ALA A 1 94 ? 10.049 8.016 -9.594 1.00 98.56 94 ALA A O 1
ATOM 710 N N . GLU A 1 95 ? 9.425 6.200 -10.755 1.00 98.19 95 GLU A N 1
ATOM 711 C CA . GLU A 1 95 ? 9.067 5.374 -9.592 1.00 98.19 95 GLU A CA 1
ATOM 712 C C . GLU A 1 95 ? 10.242 5.245 -8.620 1.00 98.19 95 GLU A C 1
ATOM 714 O O . GLU A 1 95 ? 10.087 5.507 -7.427 1.00 98.19 95 GLU A O 1
ATOM 719 N N . LEU A 1 96 ? 11.430 4.913 -9.132 1.00 98.00 96 LEU A N 1
ATOM 720 C CA . LEU A 1 96 ? 12.631 4.768 -8.318 1.00 98.00 96 LEU A CA 1
ATOM 721 C C . LEU A 1 96 ? 13.031 6.085 -7.641 1.00 98.00 96 LEU A C 1
ATOM 723 O O . LEU A 1 96 ? 13.398 6.070 -6.467 1.00 98.00 96 LEU A O 1
ATOM 727 N N . LEU A 1 97 ? 12.931 7.215 -8.347 1.00 98.44 97 LEU A N 1
ATOM 728 C CA . LEU A 1 97 ? 13.197 8.539 -7.780 1.00 98.44 97 LEU A CA 1
ATOM 729 C C . LEU A 1 97 ? 12.186 8.895 -6.688 1.00 98.44 97 LEU A C 1
ATOM 731 O O . LEU A 1 97 ? 12.582 9.327 -5.610 1.00 98.44 97 LEU A O 1
ATOM 735 N N . PHE A 1 98 ? 10.891 8.661 -6.908 1.00 98.44 98 PHE A N 1
ATOM 736 C CA . PHE A 1 98 ? 9.885 8.912 -5.877 1.00 98.44 98 PHE A CA 1
ATOM 737 C C . PHE A 1 98 ? 10.106 8.048 -4.638 1.00 98.44 98 PHE A C 1
ATOM 739 O O . PHE A 1 98 ? 10.041 8.560 -3.523 1.00 98.44 98 PHE A O 1
ATOM 746 N N . ARG A 1 99 ? 10.449 6.770 -4.811 1.00 96.31 99 ARG A N 1
ATOM 747 C CA . ARG A 1 99 ? 10.790 5.887 -3.693 1.00 96.31 99 ARG A CA 1
ATOM 748 C C . ARG A 1 99 ? 12.008 6.389 -2.912 1.00 96.31 99 ARG A C 1
ATOM 750 O O . ARG A 1 99 ? 11.949 6.459 -1.691 1.00 96.31 99 ARG A O 1
ATOM 757 N N . GLN A 1 100 ? 13.066 6.824 -3.597 1.00 97.19 100 GLN A N 1
ATOM 758 C CA . GLN A 1 100 ? 14.236 7.433 -2.950 1.00 97.19 100 GLN A CA 1
ATOM 759 C C . GLN A 1 100 ? 13.894 8.737 -2.219 1.00 97.19 100 GLN A C 1
ATOM 761 O O . GLN A 1 100 ? 14.394 8.977 -1.124 1.00 97.19 100 GLN A O 1
ATOM 766 N N . ALA A 1 101 ? 13.029 9.573 -2.797 1.00 97.12 101 ALA A N 1
ATOM 767 C CA . ALA A 1 101 ? 12.556 10.799 -2.162 1.00 97.12 101 ALA A CA 1
ATOM 768 C C . ALA A 1 101 ? 11.798 10.504 -0.860 1.00 97.12 101 ALA A C 1
ATOM 770 O O . ALA A 1 101 ? 12.034 11.149 0.159 1.00 97.12 101 ALA A O 1
ATOM 771 N N . ILE A 1 102 ? 10.919 9.503 -0.890 1.00 95.81 102 ILE A N 1
ATOM 772 C CA . ILE A 1 102 ? 10.165 9.024 0.270 1.00 95.81 102 ILE A CA 1
ATOM 773 C C . ILE A 1 102 ? 11.117 8.497 1.349 1.00 95.81 102 ILE A C 1
ATOM 775 O O . ILE A 1 102 ? 11.013 8.918 2.499 1.00 95.81 102 ILE A O 1
ATOM 779 N N . GLU A 1 103 ? 12.055 7.618 0.985 1.00 94.75 103 GLU A N 1
ATOM 780 C CA . GLU A 1 103 ? 13.055 7.060 1.905 1.00 94.75 103 GLU A CA 1
ATOM 781 C C . GLU A 1 103 ? 13.900 8.172 2.552 1.00 94.75 103 GLU A C 1
ATOM 783 O O . GLU A 1 103 ? 14.111 8.163 3.766 1.00 94.75 103 GLU A O 1
ATOM 788 N N . ALA A 1 104 ? 14.326 9.171 1.770 1.00 94.69 104 ALA A N 1
ATOM 789 C CA . ALA A 1 104 ? 15.076 10.320 2.268 1.00 94.69 104 ALA A CA 1
ATOM 790 C C . ALA A 1 104 ? 14.261 11.136 3.286 1.00 94.69 104 ALA A C 1
ATOM 792 O O . ALA A 1 104 ? 14.736 11.368 4.398 1.00 94.69 104 ALA A O 1
ATOM 793 N N . LEU A 1 105 ? 13.012 11.491 2.959 1.00 93.06 105 LEU A N 1
ATOM 794 C CA . LEU A 1 105 ? 12.124 12.217 3.877 1.00 93.06 105 LEU A CA 1
ATOM 795 C C . LEU A 1 105 ? 11.886 11.435 5.175 1.00 93.06 105 LEU A C 1
ATOM 797 O O . LEU A 1 105 ? 11.976 11.996 6.264 1.00 93.06 105 LEU A O 1
ATOM 801 N N . GLN A 1 106 ? 11.639 10.128 5.075 1.00 92.31 106 GLN A N 1
ATOM 802 C CA . GLN A 1 106 ? 11.448 9.268 6.242 1.00 92.31 106 GLN A CA 1
ATOM 803 C C . GLN A 1 106 ? 12.705 9.182 7.110 1.00 92.31 106 GLN A C 1
ATOM 805 O O . GLN A 1 106 ? 12.599 9.228 8.336 1.00 92.31 106 GLN A O 1
ATOM 810 N N . SER A 1 107 ? 13.891 9.096 6.499 1.00 92.69 107 SER A N 1
ATOM 811 C CA . SER A 1 107 ? 15.165 9.058 7.229 1.00 92.69 107 SER A CA 1
ATOM 812 C C . SER A 1 107 ? 15.422 10.337 8.033 1.00 92.69 107 SER A C 1
ATOM 814 O O . SER A 1 107 ? 15.996 10.289 9.120 1.00 92.69 107 SER A O 1
ATOM 816 N N . GLU A 1 108 ? 14.912 11.467 7.545 1.00 89.69 108 GLU A N 1
ATOM 817 C CA . GLU A 1 108 ? 14.964 12.771 8.206 1.00 89.69 108 GLU A CA 1
ATOM 818 C C . GLU A 1 108 ? 13.802 12.982 9.193 1.00 89.69 108 GLU A C 1
ATOM 820 O O . GLU A 1 108 ? 13.670 14.055 9.779 1.00 89.69 108 GLU A O 1
ATOM 825 N N . SER A 1 109 ? 12.951 11.966 9.404 1.00 88.38 109 SER A N 1
ATOM 826 C CA . SER A 1 109 ? 11.697 12.067 10.171 1.00 88.38 109 SER A CA 1
ATOM 827 C C . SER A 1 109 ? 10.755 13.170 9.663 1.00 88.38 109 SER A C 1
ATOM 829 O O . SER A 1 109 ? 9.905 13.666 10.406 1.00 88.38 109 SER A O 1
ATOM 831 N N . ALA A 1 110 ? 10.893 13.558 8.393 1.00 87.81 110 ALA A N 1
ATOM 832 C CA . ALA A 1 110 ? 10.030 14.522 7.737 1.00 87.81 110 ALA A CA 1
ATOM 833 C C . ALA A 1 110 ? 8.730 13.840 7.267 1.00 87.81 110 ALA A C 1
ATOM 835 O O . ALA A 1 110 ? 8.750 12.689 6.818 1.00 87.81 110 ALA A O 1
ATOM 836 N N . PRO A 1 111 ? 7.577 14.528 7.346 1.00 86.88 111 PRO A N 1
ATOM 837 C CA . PRO A 1 111 ? 6.323 13.980 6.852 1.00 86.88 111 PRO A CA 1
ATOM 838 C C . PRO A 1 111 ? 6.381 13.792 5.332 1.00 86.88 111 PRO A C 1
ATOM 840 O O . PRO A 1 111 ? 6.778 14.695 4.597 1.00 86.88 111 PRO A O 1
ATOM 843 N N . VAL A 1 112 ? 5.935 12.628 4.859 1.00 90.88 112 VAL A N 1
ATOM 844 C CA . VAL A 1 112 ? 5.806 12.345 3.424 1.00 90.88 112 VAL A CA 1
ATOM 845 C C . VAL A 1 112 ? 4.459 12.890 2.931 1.00 90.88 112 VAL A C 1
ATOM 847 O O . VAL A 1 112 ? 3.422 12.445 3.431 1.00 90.88 112 VAL A O 1
ATOM 850 N N . PRO A 1 113 ? 4.429 13.831 1.969 1.00 91.69 113 PRO A N 1
ATOM 851 C CA . PRO A 1 113 ? 3.179 14.362 1.429 1.00 91.69 113 PRO A CA 1
ATOM 852 C C . PRO A 1 113 ? 2.340 13.275 0.742 1.00 91.69 113 PRO A C 1
ATOM 854 O O . PRO A 1 113 ? 2.885 12.421 0.044 1.00 91.69 113 PRO A O 1
ATOM 857 N N . ALA A 1 114 ? 1.011 13.339 0.878 1.00 91.44 114 ALA A N 1
ATOM 858 C CA . ALA A 1 114 ? 0.101 12.395 0.220 1.00 91.44 114 ALA A CA 1
ATOM 859 C C . ALA A 1 114 ? 0.274 12.395 -1.313 1.00 91.44 114 ALA A C 1
ATOM 861 O O . ALA A 1 114 ? 0.335 11.331 -1.923 1.00 91.44 114 ALA A O 1
ATOM 862 N N . ASP A 1 115 ? 0.469 13.570 -1.917 1.00 94.56 115 ASP A N 1
ATOM 863 C CA . ASP A 1 115 ? 0.684 13.719 -3.363 1.00 94.56 115 ASP A CA 1
ATOM 864 C C . ASP A 1 115 ? 1.937 12.982 -3.861 1.00 94.56 115 ASP A C 1
ATOM 866 O O . ASP A 1 115 ? 1.955 12.481 -4.985 1.00 94.56 115 ASP A O 1
ATOM 870 N N . LEU A 1 116 ? 2.976 12.862 -3.024 1.00 96.38 116 LEU A N 1
ATOM 871 C CA . LEU A 1 116 ? 4.188 12.118 -3.376 1.00 96.38 116 LEU A CA 1
ATOM 872 C C . LEU A 1 116 ? 3.917 10.609 -3.430 1.00 96.38 116 LEU A C 1
ATOM 874 O O . LEU A 1 116 ? 4.412 9.931 -4.330 1.00 96.38 116 LEU A O 1
ATOM 878 N N . TRP A 1 117 ? 3.079 10.088 -2.530 1.00 96.19 117 TRP A N 1
ATOM 879 C CA . TRP A 1 117 ? 2.600 8.705 -2.607 1.00 96.19 117 TRP A CA 1
ATOM 880 C C . TRP A 1 117 ? 1.738 8.467 -3.849 1.00 96.19 117 TRP A C 1
ATOM 882 O O . TRP A 1 117 ? 1.902 7.451 -4.520 1.00 96.19 117 TRP A O 1
ATOM 892 N N . VAL A 1 118 ? 0.863 9.411 -4.209 1.00 97.12 118 VAL A N 1
ATOM 893 C CA . VAL A 1 118 ? 0.064 9.317 -5.444 1.00 97.12 118 VAL A CA 1
ATOM 894 C C . VAL A 1 118 ? 0.965 9.323 -6.683 1.00 97.12 118 VAL A C 1
ATOM 896 O O . VAL A 1 118 ? 0.771 8.509 -7.586 1.00 97.12 118 VAL A O 1
ATOM 899 N N . ALA A 1 119 ? 1.975 10.194 -6.726 1.00 97.88 119 ALA A N 1
ATOM 900 C CA . ALA A 1 119 ? 2.940 10.253 -7.822 1.00 97.88 119 ALA A CA 1
ATOM 901 C C . ALA A 1 119 ? 3.764 8.958 -7.939 1.00 97.88 119 ALA A C 1
ATOM 903 O O . ALA A 1 119 ? 3.901 8.420 -9.041 1.00 97.88 119 ALA A O 1
ATOM 904 N N . HIS A 1 120 ? 4.241 8.420 -6.809 1.00 98.31 120 HIS A N 1
ATOM 905 C CA . HIS A 1 120 ? 4.914 7.118 -6.743 1.00 98.31 120 HIS A CA 1
ATOM 906 C C . HIS A 1 120 ? 4.022 6.000 -7.288 1.00 98.31 120 HIS A C 1
ATOM 908 O O . HIS A 1 120 ? 4.449 5.257 -8.171 1.00 98.31 120 HIS A O 1
ATOM 914 N N . GLY A 1 121 ? 2.761 5.941 -6.848 1.00 97.75 121 GLY A N 1
ATOM 915 C CA . GLY A 1 121 ? 1.798 4.941 -7.304 1.00 97.75 121 GLY A CA 1
ATOM 916 C C . GLY A 1 121 ? 1.479 5.039 -8.793 1.00 97.75 121 GLY A C 1
ATOM 917 O O . GLY A 1 121 ? 1.454 4.026 -9.489 1.00 97.75 121 GLY A O 1
ATOM 918 N N . ASN A 1 122 ? 1.310 6.255 -9.316 1.00 98.19 122 ASN A N 1
ATOM 919 C CA . ASN A 1 122 ? 1.088 6.480 -10.744 1.00 98.19 122 ASN A CA 1
ATOM 920 C C . ASN A 1 122 ? 2.296 6.031 -11.577 1.00 98.19 122 ASN A C 1
ATOM 922 O O . ASN A 1 122 ? 2.122 5.362 -12.594 1.00 98.19 122 ASN A O 1
ATOM 926 N N . ALA A 1 123 ? 3.517 6.362 -11.150 1.00 98.44 123 ALA A N 1
ATOM 927 C CA . ALA A 1 123 ? 4.736 5.944 -11.840 1.00 98.44 123 ALA A CA 1
ATOM 928 C C . ALA A 1 123 ? 4.924 4.419 -11.802 1.00 98.44 123 ALA A C 1
ATOM 930 O O . ALA A 1 123 ? 5.255 3.811 -12.822 1.00 98.44 123 ALA A O 1
ATOM 931 N N . ALA A 1 124 ? 4.660 3.790 -10.654 1.00 98.00 124 ALA A N 1
ATOM 932 C CA . ALA A 1 124 ? 4.696 2.339 -10.501 1.00 98.00 124 ALA A CA 1
ATOM 933 C C . ALA A 1 124 ? 3.679 1.652 -11.426 1.00 98.00 124 ALA A C 1
ATOM 935 O O . ALA A 1 124 ? 4.041 0.761 -12.190 1.00 98.00 124 ALA A O 1
ATOM 936 N N . LEU A 1 125 ? 2.436 2.140 -11.459 1.00 97.50 125 LEU A N 1
ATOM 937 C CA . LEU A 1 125 ? 1.379 1.599 -12.313 1.00 97.50 125 LEU A CA 1
ATOM 938 C C . LEU A 1 125 ? 1.731 1.704 -13.806 1.00 97.50 125 LEU A C 1
ATOM 940 O O . LEU A 1 125 ? 1.579 0.740 -14.551 1.00 97.50 125 LEU A O 1
ATOM 944 N N . GLN A 1 126 ? 2.251 2.855 -14.243 1.00 97.44 126 GLN A N 1
ATOM 945 C CA . GLN A 1 126 ? 2.662 3.076 -15.636 1.00 97.44 126 GLN A CA 1
ATOM 946 C C . GLN A 1 126 ? 3.925 2.298 -16.038 1.00 97.44 126 GLN A C 1
ATOM 948 O O . GLN A 1 126 ? 4.199 2.136 -17.229 1.00 97.44 126 GLN A O 1
ATOM 953 N N . SER A 1 127 ? 4.697 1.826 -15.059 1.00 97.00 127 SER A N 1
ATOM 954 C CA . SER A 1 127 ? 5.848 0.945 -15.268 1.00 97.00 127 SER A CA 1
ATOM 955 C C . SER A 1 127 ? 5.544 -0.525 -14.985 1.00 97.00 127 SER A C 1
ATOM 957 O O . SER A 1 127 ? 6.474 -1.316 -14.868 1.00 97.00 127 SER A O 1
ATOM 959 N N . GLU A 1 128 ? 4.258 -0.887 -14.916 1.00 95.31 128 GLU A N 1
ATOM 960 C CA . GLU A 1 128 ? 3.779 -2.264 -14.740 1.00 95.31 128 GLU A CA 1
ATOM 961 C C . GLU A 1 128 ? 4.220 -2.905 -13.396 1.00 95.31 128 GLU A C 1
ATOM 963 O O . GLU A 1 128 ? 4.190 -4.120 -13.251 1.00 95.31 128 GLU A O 1
ATOM 968 N N . GLN A 1 129 ? 4.571 -2.087 -12.390 1.00 96.38 129 GLN A N 1
ATOM 969 C CA . GLN A 1 129 ? 4.893 -2.494 -11.010 1.00 96.38 129 GLN A CA 1
ATOM 970 C C . GLN A 1 129 ? 3.640 -2.376 -10.123 1.00 96.38 129 GLN A C 1
ATOM 972 O O . GLN A 1 129 ? 3.474 -1.422 -9.353 1.00 96.38 129 GLN A O 1
ATOM 977 N N . ILE A 1 130 ? 2.718 -3.323 -10.276 1.00 95.75 130 ILE A N 1
ATOM 978 C CA . ILE A 1 130 ? 1.371 -3.290 -9.696 1.00 95.75 130 ILE A CA 1
ATOM 979 C C . ILE A 1 130 ? 1.402 -3.288 -8.167 1.00 95.75 130 ILE A C 1
ATOM 981 O O . ILE A 1 130 ? 0.689 -2.495 -7.548 1.00 95.75 130 ILE A O 1
ATOM 985 N N . GLY A 1 131 ? 2.239 -4.109 -7.532 1.00 95.12 131 GLY A N 1
ATOM 986 C CA . GLY A 1 131 ? 2.271 -4.198 -6.073 1.00 95.12 131 GLY A CA 1
ATOM 987 C C . GLY A 1 131 ? 2.759 -2.926 -5.412 1.00 95.12 131 GLY A C 1
ATOM 988 O O . GLY A 1 131 ? 2.151 -2.446 -4.454 1.00 95.12 131 GLY A O 1
ATOM 989 N N . ARG A 1 132 ? 3.778 -2.295 -5.995 1.00 96.31 132 ARG A N 1
ATOM 990 C CA . ARG A 1 132 ? 4.244 -0.981 -5.537 1.00 96.31 132 ARG A CA 1
ATOM 991 C C . ARG A 1 132 ? 3.185 0.096 -5.727 1.00 96.31 132 ARG A C 1
ATOM 993 O O . ARG A 1 132 ? 3.010 0.930 -4.842 1.00 96.31 132 ARG A O 1
ATOM 1000 N N . ALA A 1 133 ? 2.451 0.057 -6.840 1.00 97.19 133 ALA A N 1
ATOM 1001 C CA . ALA A 1 133 ? 1.349 0.981 -7.078 1.00 97.19 133 ALA A CA 1
ATOM 1002 C C . ALA A 1 133 ? 0.257 0.844 -6.008 1.00 97.19 133 ALA A C 1
ATOM 1004 O O . ALA A 1 133 ? -0.164 1.843 -5.424 1.00 97.19 133 ALA A O 1
ATOM 1005 N N . ILE A 1 134 ? -0.153 -0.392 -5.703 1.00 95.44 134 ILE A N 1
ATOM 1006 C CA . ILE A 1 134 ? -1.147 -0.689 -4.664 1.00 95.44 134 ILE A CA 1
ATOM 1007 C C . ILE A 1 134 ? -0.684 -0.149 -3.309 1.00 95.44 134 ILE A C 1
ATOM 1009 O O . ILE A 1 134 ? -1.432 0.590 -2.667 1.00 95.44 134 ILE A O 1
ATOM 1013 N N . VAL A 1 135 ? 0.551 -0.446 -2.891 1.00 94.75 135 VAL A N 1
ATOM 1014 C CA . VAL A 1 135 ? 1.101 0.050 -1.618 1.00 94.75 135 VAL A CA 1
ATOM 1015 C C . VAL A 1 135 ? 1.082 1.577 -1.559 1.00 94.75 135 VAL A C 1
ATOM 1017 O O . VAL A 1 135 ? 0.645 2.156 -0.562 1.00 94.75 135 VAL A O 1
ATOM 1020 N N . ALA A 1 136 ? 1.525 2.239 -2.624 1.00 95.81 136 ALA A N 1
ATOM 1021 C CA . ALA A 1 136 ? 1.604 3.690 -2.683 1.00 95.81 136 ALA A CA 1
ATOM 1022 C C . ALA A 1 136 ? 0.220 4.351 -2.588 1.00 95.81 136 ALA A C 1
ATOM 1024 O O . ALA A 1 136 ? 0.025 5.257 -1.776 1.00 95.81 136 ALA A O 1
ATOM 1025 N N . PHE A 1 137 ? -0.774 3.863 -3.338 1.00 95.56 137 PHE A N 1
ATOM 1026 C CA . PHE A 1 137 ? -2.135 4.399 -3.259 1.00 95.56 137 PHE A CA 1
ATOM 1027 C C . PHE A 1 137 ? -2.782 4.149 -1.898 1.00 95.56 137 PHE A C 1
ATOM 1029 O O . PHE A 1 137 ? -3.464 5.031 -1.376 1.00 95.56 137 PHE A O 1
ATOM 1036 N N . GLN A 1 138 ? -2.542 2.989 -1.282 1.00 92.81 138 GLN A N 1
ATOM 1037 C CA . GLN A 1 138 ? -3.029 2.729 0.071 1.00 92.81 138 GLN A CA 1
ATOM 1038 C C . GLN A 1 138 ? -2.411 3.686 1.096 1.00 92.81 138 GLN A C 1
ATOM 1040 O O . GLN A 1 138 ? -3.126 4.210 1.951 1.00 92.81 138 GLN A O 1
ATOM 1045 N N . ARG A 1 139 ? -1.111 3.989 0.986 1.00 91.69 139 ARG A N 1
ATOM 1046 C CA . ARG A 1 139 ? -0.451 4.986 1.845 1.00 91.69 139 ARG A CA 1
ATOM 1047 C C . ARG A 1 139 ? -0.986 6.397 1.617 1.00 91.69 139 ARG A C 1
ATOM 1049 O O . ARG A 1 139 ? -1.262 7.091 2.594 1.00 91.69 139 ARG A O 1
ATOM 1056 N N . ALA A 1 140 ? -1.218 6.790 0.364 1.00 92.50 140 ALA A N 1
ATOM 1057 C CA . ALA A 1 140 ? -1.855 8.065 0.038 1.00 92.50 140 ALA A CA 1
ATOM 1058 C C . ALA A 1 140 ? -3.245 8.186 0.685 1.00 92.50 140 ALA A C 1
ATOM 1060 O O . ALA A 1 140 ? -3.533 9.175 1.358 1.00 92.50 140 ALA A O 1
ATOM 1061 N N . LEU A 1 141 ? -4.084 7.153 0.556 1.00 88.75 141 LEU A N 1
ATOM 1062 C CA . LEU A 1 141 ? -5.431 7.115 1.136 1.00 88.75 141 LEU A CA 1
ATOM 1063 C C . LEU A 1 141 ? -5.424 7.040 2.668 1.00 88.75 141 LEU A C 1
ATOM 1065 O O . LEU A 1 141 ? -6.353 7.534 3.303 1.00 88.75 141 LEU A O 1
ATOM 1069 N N . GLY A 1 142 ? -4.375 6.475 3.271 1.00 85.56 142 GLY A N 1
ATOM 1070 C CA . GLY A 1 142 ? -4.163 6.519 4.717 1.00 85.56 142 GLY A CA 1
ATOM 1071 C C . GLY A 1 142 ? -4.004 7.949 5.245 1.00 85.56 142 GLY A C 1
ATOM 1072 O O . GLY A 1 142 ? -4.473 8.253 6.342 1.00 85.56 142 GLY A O 1
ATOM 1073 N N . SER A 1 143 ? -3.395 8.839 4.455 1.00 84.38 143 SER A N 1
ATOM 1074 C CA . SER A 1 143 ? -3.255 10.266 4.778 1.00 84.38 143 SER A CA 1
ATOM 1075 C C . SER A 1 143 ? -4.426 11.117 4.283 1.00 84.38 143 SER A C 1
ATOM 1077 O O . SER A 1 143 ? -4.829 12.066 4.953 1.00 84.38 143 SER A O 1
ATOM 1079 N N . THR A 1 144 ? -4.989 10.806 3.116 1.00 85.06 144 THR A N 1
ATOM 1080 C CA . THR A 1 144 ? -6.076 11.569 2.485 1.00 85.06 144 THR A CA 1
ATOM 1081 C C . THR A 1 144 ? -7.187 10.623 2.016 1.00 85.06 144 THR A C 1
ATOM 1083 O O . THR A 1 144 ? -7.306 10.333 0.826 1.00 85.06 144 THR A O 1
ATOM 1086 N N . PRO A 1 145 ? -8.065 10.162 2.933 1.00 81.88 145 PRO A N 1
ATOM 1087 C CA . PRO A 1 145 ? -9.101 9.175 2.611 1.00 81.88 145 PRO A CA 1
ATOM 1088 C C . PRO A 1 145 ? -10.109 9.640 1.555 1.00 81.88 145 PRO A C 1
ATOM 1090 O O . PRO A 1 145 ? -10.764 8.813 0.922 1.00 81.88 145 PRO A O 1
ATOM 1093 N N . ALA A 1 146 ? -10.261 10.956 1.378 1.00 81.00 146 ALA A N 1
ATOM 1094 C CA . ALA A 1 146 ? -11.200 11.565 0.443 1.00 81.00 146 ALA A CA 1
ATOM 1095 C C . ALA A 1 146 ? -10.687 11.624 -1.008 1.00 81.00 146 ALA A C 1
ATOM 1097 O O . ALA A 1 146 ? -11.488 11.930 -1.890 1.00 81.00 146 ALA A O 1
ATOM 1098 N N . ASP A 1 147 ? -9.414 11.305 -1.275 1.00 85.50 147 ASP A N 1
ATOM 1099 C CA . ASP A 1 147 ? -8.843 11.361 -2.624 1.00 85.50 147 ASP A CA 1
ATOM 1100 C C . ASP A 1 147 ? -9.524 10.345 -3.557 1.00 85.50 147 ASP A C 1
ATOM 1102 O O . ASP A 1 147 ? -9.334 9.128 -3.484 1.00 85.50 147 ASP A O 1
ATOM 1106 N N . THR A 1 148 ? -10.371 10.863 -4.442 1.00 89.38 148 THR A N 1
ATOM 1107 C CA . THR A 1 148 ? -11.115 10.064 -5.415 1.00 89.38 148 THR A CA 1
ATOM 1108 C C . THR A 1 148 ? -10.224 9.482 -6.507 1.00 89.38 148 THR A C 1
ATOM 1110 O O . THR A 1 148 ? -10.514 8.385 -6.977 1.00 89.38 148 THR A O 1
ATOM 1113 N N . GLN A 1 149 ? -9.154 10.180 -6.897 1.00 90.69 149 GLN A N 1
ATOM 1114 C CA . GLN A 1 149 ? -8.259 9.734 -7.963 1.00 90.69 149 GLN A CA 1
ATOM 1115 C C . GLN A 1 149 ? -7.384 8.581 -7.468 1.00 90.69 149 GLN A C 1
ATOM 1117 O O . GLN A 1 149 ? -7.313 7.545 -8.127 1.00 90.69 149 GLN A O 1
ATOM 1122 N N . ALA A 1 150 ? -6.797 8.707 -6.273 1.00 91.62 150 ALA A N 1
ATOM 1123 C CA . ALA A 1 150 ? -6.035 7.622 -5.654 1.00 91.62 150 ALA A CA 1
ATOM 1124 C C . ALA A 1 150 ? -6.895 6.363 -5.455 1.00 91.62 150 ALA A C 1
ATOM 1126 O O . ALA A 1 150 ? -6.439 5.250 -5.716 1.00 91.62 150 ALA A O 1
ATOM 1127 N N . ARG A 1 151 ? -8.167 6.527 -5.063 1.00 92.44 151 ARG A N 1
ATOM 1128 C CA . ARG A 1 151 ? -9.107 5.406 -4.906 1.00 92.44 151 ARG A CA 1
ATOM 1129 C C . ARG A 1 151 ? -9.412 4.704 -6.229 1.00 92.44 151 ARG A C 1
ATOM 1131 O O . ARG A 1 151 ? -9.363 3.479 -6.281 1.00 92.44 151 ARG A O 1
ATOM 1138 N N . GLN A 1 152 ? -9.691 5.465 -7.288 1.00 93.31 152 GLN A N 1
ATOM 1139 C CA . GLN A 1 152 ? -9.937 4.911 -8.624 1.0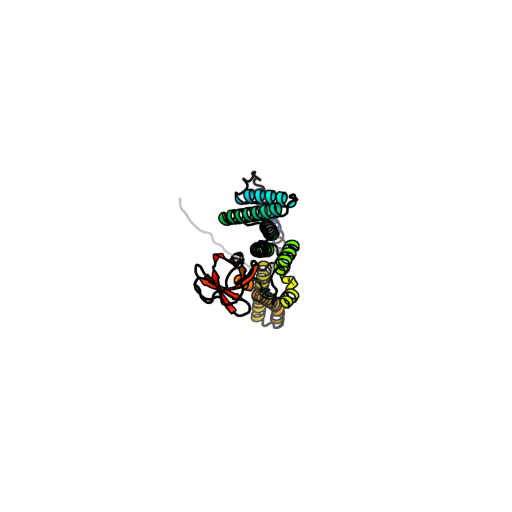0 93.31 152 GLN A CA 1
ATOM 1140 C C . GLN A 1 152 ? -8.705 4.182 -9.170 1.00 93.31 152 GLN A C 1
ATOM 1142 O O . GLN A 1 152 ? -8.834 3.097 -9.732 1.00 93.31 152 GLN A O 1
ATOM 1147 N N . ASN A 1 153 ? -7.509 4.737 -8.965 1.00 95.12 153 ASN A N 1
ATOM 1148 C CA . ASN A 1 153 ? -6.270 4.108 -9.413 1.00 95.12 153 ASN A CA 1
ATOM 1149 C C . ASN A 1 153 ? -5.948 2.830 -8.626 1.00 95.12 153 ASN A C 1
ATOM 1151 O O . ASN A 1 153 ? -5.512 1.848 -9.224 1.00 95.12 153 ASN A O 1
ATOM 1155 N N . LEU A 1 154 ? -6.216 2.803 -7.315 1.00 94.50 154 LEU A N 1
ATOM 1156 C CA . LEU A 1 154 ? -6.106 1.591 -6.497 1.00 94.50 154 LEU A CA 1
ATOM 1157 C C . LEU A 1 154 ? -7.060 0.493 -6.985 1.00 94.50 154 LEU A C 1
ATOM 1159 O O . LEU A 1 154 ? -6.658 -0.660 -7.126 1.00 94.50 154 LEU A O 1
ATOM 1163 N N . GLU A 1 155 ? -8.316 0.842 -7.262 1.00 93.00 155 GLU A N 1
ATOM 1164 C CA . GLU A 1 155 ? -9.306 -0.100 -7.790 1.00 93.00 155 GLU A CA 1
ATOM 1165 C C . GLU A 1 155 ? -8.912 -0.611 -9.181 1.00 93.00 155 GLU A C 1
ATOM 1167 O O . GLU A 1 155 ? -8.989 -1.812 -9.446 1.00 93.00 155 GLU A O 1
ATOM 1172 N N . HIS A 1 156 ? -8.393 0.269 -10.040 1.00 94.62 156 HIS A N 1
ATOM 1173 C CA . HIS A 1 156 ? -7.853 -0.125 -11.333 1.00 94.62 156 HIS A CA 1
ATOM 1174 C C . HIS A 1 156 ? -6.684 -1.107 -11.186 1.00 94.62 156 HIS A C 1
ATOM 1176 O O . HIS A 1 156 ? -6.723 -2.172 -11.800 1.00 94.62 156 HIS A O 1
ATOM 1182 N N . ALA A 1 157 ? -5.697 -0.815 -10.332 1.00 94.50 157 ALA A N 1
ATOM 1183 C CA . ALA A 1 157 ? -4.569 -1.712 -10.077 1.00 94.50 157 ALA A CA 1
ATOM 1184 C C . ALA A 1 157 ? -5.045 -3.093 -9.587 1.00 94.50 157 ALA A C 1
ATOM 1186 O O . ALA A 1 157 ? -4.664 -4.115 -10.156 1.00 94.50 157 ALA A O 1
ATOM 1187 N N . ARG A 1 158 ? -5.972 -3.136 -8.621 1.00 92.88 158 ARG A N 1
ATOM 1188 C CA . ARG A 1 158 ? -6.585 -4.383 -8.122 1.00 92.88 158 ARG A CA 1
ATOM 1189 C C . ARG A 1 158 ? -7.349 -5.154 -9.198 1.00 92.88 158 ARG A C 1
ATOM 1191 O O . ARG A 1 158 ? -7.333 -6.382 -9.199 1.00 92.88 158 ARG A O 1
ATOM 1198 N N . SER A 1 159 ? -7.998 -4.458 -10.133 1.00 91.94 159 SER A N 1
ATOM 1199 C CA . SER A 1 159 ? -8.746 -5.098 -11.224 1.00 91.94 159 SER A CA 1
ATOM 1200 C C . SER A 1 159 ? -7.851 -5.852 -12.214 1.00 91.94 159 SER A C 1
ATOM 1202 O O . SER A 1 159 ? -8.324 -6.774 -12.876 1.00 91.94 159 SER A O 1
ATOM 1204 N N . THR A 1 160 ? -6.559 -5.505 -12.288 1.00 91.75 160 THR A N 1
ATOM 1205 C CA . THR A 1 160 ? -5.585 -6.216 -13.134 1.00 91.75 160 THR A CA 1
ATOM 1206 C C . THR A 1 160 ? -5.161 -7.566 -12.555 1.00 91.75 160 THR A C 1
ATOM 1208 O O . THR A 1 160 ? -4.654 -8.415 -13.289 1.00 91.75 160 THR A O 1
ATOM 1211 N N . LEU A 1 161 ? -5.396 -7.790 -11.257 1.00 90.62 161 LEU A N 1
ATOM 1212 C CA . LEU A 1 161 ? -5.032 -9.029 -10.584 1.00 90.62 161 LEU A CA 1
ATOM 1213 C C . LEU A 1 161 ? -5.985 -10.179 -10.954 1.00 90.62 161 LEU A C 1
ATOM 1215 O O . LEU A 1 161 ? -7.188 -9.950 -11.151 1.00 90.62 161 LEU A O 1
ATOM 1219 N N . PRO A 1 162 ? -5.476 -11.428 -10.988 1.00 88.94 162 PRO A N 1
ATOM 1220 C CA . PRO A 1 162 ? -6.299 -12.620 -11.169 1.00 88.94 162 PRO A CA 1
ATOM 1221 C C . PRO A 1 162 ? -7.409 -12.734 -10.117 1.00 88.94 162 PRO A C 1
ATOM 1223 O O . PRO A 1 162 ? -7.184 -12.452 -8.946 1.00 88.94 162 PRO A O 1
ATOM 1226 N N . ASP A 1 163 ? -8.582 -13.238 -10.499 1.00 85.06 163 ASP A N 1
ATOM 1227 C CA . ASP A 1 163 ? -9.739 -13.304 -9.591 1.00 85.06 163 ASP A CA 1
ATOM 1228 C C . ASP A 1 163 ? -9.466 -14.105 -8.300 1.00 85.06 163 ASP A C 1
ATOM 1230 O O . ASP A 1 163 ? -9.979 -13.757 -7.246 1.00 85.06 163 ASP A O 1
ATOM 1234 N N . TRP A 1 164 ? -8.613 -15.136 -8.350 1.00 83.81 164 TRP A N 1
ATOM 1235 C CA . TRP A 1 164 ? -8.330 -16.018 -7.207 1.00 83.81 164 TRP A CA 1
ATOM 1236 C C . TRP A 1 164 ? -7.498 -15.377 -6.082 1.00 83.81 164 TRP A C 1
ATOM 1238 O O . TRP A 1 164 ? -7.383 -15.977 -5.016 1.00 83.81 164 TRP A O 1
ATOM 1248 N N . ILE A 1 165 ? -6.877 -14.213 -6.319 1.00 83.81 165 ILE A N 1
ATOM 1249 C CA . ILE A 1 165 ? -6.065 -13.506 -5.311 1.00 83.81 165 ILE A CA 1
ATOM 1250 C C . ILE A 1 165 ? -6.796 -12.314 -4.695 1.00 83.81 165 ILE A C 1
ATOM 1252 O O . ILE A 1 165 ? -6.269 -11.669 -3.790 1.00 83.81 165 ILE A O 1
ATOM 1256 N N . ARG A 1 166 ? -7.989 -11.977 -5.197 1.00 67.31 166 ARG A N 1
ATOM 1257 C CA . ARG A 1 166 ? -8.739 -10.842 -4.671 1.00 67.31 166 ARG A CA 1
ATOM 1258 C C . ARG A 1 166 ? -9.173 -11.164 -3.248 1.00 67.31 166 ARG A C 1
ATOM 1260 O O . ARG A 1 166 ? -9.880 -12.133 -3.010 1.00 67.31 166 ARG A O 1
ATOM 1267 N N . ILE A 1 167 ? -8.744 -10.329 -2.307 1.00 63.31 167 ILE A N 1
ATOM 1268 C CA . ILE A 1 167 ? -9.411 -10.247 -1.015 1.00 63.31 167 ILE A CA 1
ATOM 1269 C C . ILE A 1 167 ? -10.719 -9.511 -1.295 1.00 63.31 167 ILE A C 1
ATOM 1271 O O . ILE A 1 167 ? -10.707 -8.294 -1.504 1.00 63.31 167 ILE A O 1
ATOM 1275 N N . GLU A 1 168 ? -11.847 -10.222 -1.347 1.00 54.31 168 GLU A N 1
ATOM 1276 C CA . GLU A 1 168 ? -13.138 -9.557 -1.220 1.00 54.31 168 GLU A CA 1
ATOM 1277 C C . GLU A 1 168 ? -13.106 -8.708 0.058 1.00 54.31 168 GLU A C 1
ATOM 1279 O O . GLU A 1 168 ? -12.835 -9.235 1.140 1.00 54.31 168 GLU A O 1
ATOM 1284 N N . PRO A 1 169 ? -13.367 -7.392 -0.022 1.00 52.03 169 PRO A N 1
ATOM 1285 C CA . PRO A 1 169 ? -13.548 -6.615 1.181 1.00 52.03 169 PRO A CA 1
ATOM 1286 C C . PRO A 1 169 ? -14.763 -7.198 1.906 1.00 52.03 169 PRO A C 1
ATOM 1288 O O . PRO A 1 169 ? -15.902 -7.000 1.473 1.00 52.03 169 PRO A O 1
ATOM 1291 N N . ASP A 1 170 ? -14.534 -7.853 3.046 1.00 46.41 170 ASP A N 1
ATOM 1292 C CA . ASP A 1 170 ? -15.580 -8.242 4.007 1.00 46.41 170 ASP A CA 1
ATOM 1293 C C . ASP A 1 170 ? -16.437 -7.026 4.446 1.00 46.41 170 ASP A C 1
ATOM 1295 O O . ASP A 1 170 ? -17.459 -7.161 5.122 1.00 46.41 170 ASP A O 1
ATOM 1299 N N . SER A 1 171 ? -16.032 -5.810 4.056 1.00 47.59 171 SER A N 1
ATOM 1300 C CA . SER A 1 171 ? -16.539 -4.530 4.515 1.00 47.59 171 SER A CA 1
ATOM 1301 C C . SER A 1 171 ? -17.658 -3.893 3.693 1.00 47.59 171 SER A C 1
ATOM 1303 O O . SER A 1 171 ? -18.117 -2.832 4.096 1.00 47.59 171 SER A O 1
ATOM 1305 N N . GLN A 1 172 ? -18.182 -4.468 2.601 1.00 45.50 172 GLN A N 1
ATOM 1306 C CA . GLN A 1 172 ? -19.212 -3.745 1.812 1.00 45.50 172 GLN A CA 1
ATOM 1307 C C . GLN A 1 172 ? -20.440 -3.324 2.651 1.00 45.50 172 GLN A C 1
ATOM 1309 O O . GLN A 1 172 ? -21.001 -2.240 2.461 1.00 45.50 172 GLN A O 1
ATOM 1314 N N . LEU A 1 173 ? -20.831 -4.138 3.638 1.00 49.94 173 LEU A N 1
ATOM 1315 C CA . LEU A 1 173 ? -21.913 -3.798 4.567 1.00 49.94 173 LEU A CA 1
ATOM 1316 C C . LEU A 1 173 ? -21.479 -2.802 5.654 1.00 49.94 173 LEU A C 1
ATOM 1318 O O . LEU A 1 173 ? -22.269 -1.933 6.028 1.00 49.94 173 LEU A O 1
ATOM 1322 N N . THR A 1 174 ? -20.244 -2.882 6.157 1.00 51.16 174 THR A N 1
ATOM 1323 C CA . THR A 1 174 ? -19.740 -1.945 7.173 1.00 51.16 174 THR A CA 1
ATOM 1324 C C . THR A 1 174 ? -19.408 -0.580 6.571 1.00 51.16 174 THR A C 1
ATOM 1326 O O . THR A 1 174 ? -19.782 0.427 7.161 1.00 51.16 174 THR A O 1
ATOM 1329 N N . ASP A 1 175 ? -18.839 -0.506 5.371 1.00 52.69 175 ASP A N 1
ATOM 1330 C CA . ASP A 1 175 ? -18.568 0.749 4.658 1.00 52.69 175 ASP A CA 1
ATOM 1331 C C . ASP A 1 175 ? -19.865 1.500 4.320 1.00 52.69 175 ASP A C 1
ATOM 1333 O O . ASP A 1 175 ? -19.921 2.728 4.410 1.00 52.69 175 ASP A O 1
ATOM 1337 N N . THR A 1 176 ? -20.951 0.771 4.034 1.00 55.25 176 THR A N 1
ATOM 1338 C CA . THR A 1 176 ? -22.279 1.366 3.810 1.00 55.25 176 THR A CA 1
ATOM 1339 C C . THR A 1 176 ? -22.919 1.868 5.111 1.00 55.25 176 THR A C 1
ATOM 1341 O O . THR A 1 176 ? -23.513 2.944 5.130 1.00 55.25 176 THR A O 1
ATOM 1344 N N . LEU A 1 177 ? -22.805 1.124 6.219 1.00 56.00 177 LEU A N 1
ATOM 1345 C CA . LEU A 1 177 ? -23.397 1.507 7.513 1.00 56.00 177 LEU A CA 1
ATOM 1346 C C . LEU A 1 177 ? -22.582 2.573 8.266 1.00 56.00 177 LEU A C 1
ATOM 1348 O O . LEU A 1 177 ? -23.139 3.354 9.042 1.00 56.00 177 LEU A O 1
ATOM 1352 N N . PHE A 1 178 ? -21.275 2.636 8.018 1.00 60.56 178 PHE A N 1
ATOM 1353 C CA . PHE A 1 178 ? -20.332 3.551 8.656 1.00 60.56 178 PHE A CA 1
ATOM 1354 C C . PHE A 1 178 ? -19.749 4.577 7.675 1.00 60.56 178 PHE A C 1
ATOM 1356 O O . PHE A 1 178 ? -18.679 5.117 7.931 1.00 60.56 178 PHE A O 1
ATOM 1363 N N . PHE A 1 179 ? -20.449 4.919 6.587 1.00 58.84 179 PHE A N 1
ATOM 1364 C CA . PHE A 1 179 ? -19.979 5.917 5.611 1.00 58.84 179 PHE A CA 1
ATOM 1365 C C . PHE A 1 179 ? -19.596 7.267 6.259 1.00 58.84 179 PHE A C 1
ATOM 1367 O O . PHE A 1 179 ? -18.670 7.942 5.812 1.00 58.84 179 PHE A O 1
ATOM 1374 N N . TRP A 1 180 ? -20.261 7.642 7.359 1.00 58.50 180 TRP A N 1
ATOM 1375 C CA . TRP A 1 180 ? -19.987 8.847 8.155 1.00 58.50 180 TRP A CA 1
ATOM 1376 C C . TRP A 1 180 ? -18.631 8.813 8.886 1.00 58.50 180 TRP A C 1
ATOM 1378 O O . TRP A 1 180 ? -18.097 9.866 9.232 1.00 58.50 180 TRP A O 1
ATOM 1388 N N . ASN A 1 181 ? -18.036 7.630 9.072 1.00 58.41 181 ASN A N 1
ATOM 1389 C CA . ASN A 1 181 ? -16.698 7.436 9.640 1.00 58.41 181 ASN A CA 1
ATOM 1390 C C . ASN A 1 181 ? -15.587 7.999 8.733 1.00 58.41 181 ASN A C 1
ATOM 1392 O O . ASN A 1 181 ? -14.462 8.178 9.179 1.00 58.41 181 ASN A O 1
ATOM 1396 N N . SER A 1 182 ? -15.893 8.293 7.464 1.00 56.56 182 SER A N 1
ATOM 1397 C CA . SER A 1 182 ? -14.962 8.949 6.536 1.00 56.56 182 SER A CA 1
ATOM 1398 C C . SER A 1 182 ? -14.895 10.474 6.702 1.00 56.56 182 SER A C 1
ATOM 1400 O O . SER A 1 182 ? -13.955 11.098 6.216 1.00 56.56 182 SER A O 1
ATOM 1402 N N . TRP A 1 183 ? -15.875 11.089 7.378 1.00 59.53 183 TRP A N 1
ATOM 1403 C CA . TRP A 1 183 ? -15.947 12.549 7.552 1.00 59.53 183 TRP A CA 1
ATOM 1404 C C . TRP A 1 183 ? -15.226 13.042 8.806 1.00 59.53 183 TRP A C 1
ATOM 1406 O O . TRP A 1 183 ? -14.863 14.214 8.885 1.00 59.53 183 TRP A O 1
ATOM 1416 N N . LEU A 1 184 ? -15.034 12.161 9.787 1.00 63.59 184 LEU A N 1
ATOM 1417 C CA . LEU A 1 184 ? -14.345 12.454 11.037 1.00 63.59 184 LEU A CA 1
ATOM 1418 C C . LEU A 1 184 ? -13.149 11.520 11.172 1.00 63.59 184 LEU A C 1
ATOM 1420 O O . LEU A 1 184 ? -13.280 10.311 11.005 1.00 63.59 184 LEU A O 1
ATOM 1424 N N . SER A 1 185 ? -11.982 12.063 11.508 1.00 64.44 185 SER A N 1
ATOM 1425 C CA . SER A 1 185 ? -10.813 11.228 11.774 1.00 64.44 185 SER A CA 1
ATOM 1426 C C . SER A 1 185 ? -11.057 10.331 12.995 1.00 64.44 185 SER A C 1
ATOM 1428 O O . SER A 1 185 ? -11.810 10.675 13.910 1.00 64.44 185 SER A O 1
ATOM 1430 N N . GLN A 1 186 ? -10.366 9.191 13.069 1.00 65.25 186 GLN A N 1
ATOM 1431 C CA . GLN A 1 186 ? -10.426 8.295 14.235 1.00 65.25 186 GLN A CA 1
ATOM 1432 C C . GLN A 1 186 ? -10.122 9.017 15.554 1.00 65.25 186 GLN A C 1
ATOM 1434 O O . GLN A 1 186 ? -10.702 8.709 16.592 1.00 65.25 186 GLN A O 1
ATOM 1439 N N . GLN A 1 187 ? -9.231 10.011 15.518 1.00 65.81 187 GLN A N 1
ATOM 1440 C CA . GLN A 1 187 ? -8.901 10.843 16.676 1.00 65.81 187 GLN A CA 1
ATOM 1441 C C . GLN A 1 187 ? -10.074 11.757 17.073 1.00 65.81 187 GLN A C 1
ATOM 1443 O O . GLN A 1 187 ? -10.370 11.913 18.260 1.00 65.81 187 GLN A O 1
ATOM 1448 N N . GLN A 1 188 ? -10.788 12.326 16.099 1.00 74.44 188 GLN A N 1
ATOM 1449 C CA . GLN A 1 188 ? -11.991 13.126 16.348 1.00 74.44 188 GLN A CA 1
ATOM 1450 C C . GLN A 1 188 ? -13.118 12.267 16.933 1.00 74.44 188 GLN A C 1
ATOM 1452 O O . GLN A 1 188 ? -13.746 12.656 17.913 1.00 74.44 188 GLN A O 1
ATOM 1457 N N . LEU A 1 189 ? -13.328 11.058 16.417 1.00 74.81 189 LEU A N 1
ATOM 1458 C CA . LEU A 1 189 ? -14.318 10.136 16.977 1.00 74.81 189 LEU A CA 1
ATOM 1459 C C . LEU A 1 189 ? -13.947 9.658 18.383 1.00 74.81 189 LEU A C 1
ATOM 1461 O O . LEU A 1 189 ? -14.805 9.646 19.264 1.00 74.81 189 LEU A O 1
ATOM 1465 N N . ALA A 1 190 ? -12.675 9.339 18.628 1.00 75.94 190 ALA A N 1
ATOM 1466 C CA . ALA A 1 190 ? -12.195 8.957 19.953 1.00 75.94 190 ALA A CA 1
ATOM 1467 C C . ALA A 1 190 ? -12.360 10.092 20.978 1.00 75.94 190 ALA A C 1
ATOM 1469 O O . ALA A 1 190 ? -12.790 9.846 22.104 1.00 75.94 190 ALA A O 1
ATOM 1470 N N . SER A 1 191 ? -12.068 11.337 20.593 1.00 78.62 191 SER A N 1
ATOM 1471 C CA . SER A 1 191 ? -12.242 12.510 21.462 1.00 78.62 191 SER A CA 1
ATOM 1472 C C . SER A 1 191 ? -13.715 12.831 21.734 1.00 78.62 191 SER A C 1
ATOM 1474 O O . SER A 1 191 ? -14.070 13.091 22.884 1.00 78.62 191 SER A O 1
ATOM 1476 N N . ILE A 1 192 ? -14.592 12.727 20.729 1.00 81.69 192 ILE A N 1
ATOM 1477 C CA . ILE A 1 192 ? -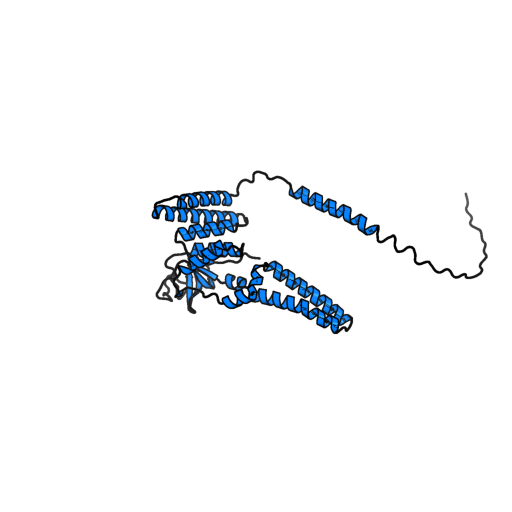16.047 12.862 20.905 1.00 81.69 192 ILE A CA 1
ATOM 1478 C C . ILE A 1 192 ? -16.580 11.763 21.834 1.00 81.69 192 ILE A C 1
ATOM 1480 O O . ILE A 1 192 ? -17.342 12.057 22.757 1.00 81.69 192 ILE A O 1
ATOM 1484 N N . ALA A 1 193 ? -16.154 10.511 21.643 1.00 83.12 193 ALA A N 1
ATOM 1485 C CA . ALA A 1 193 ? -16.552 9.393 22.494 1.00 83.12 193 ALA A CA 1
ATOM 1486 C C . ALA A 1 193 ? -16.066 9.583 23.940 1.00 83.12 193 ALA A C 1
ATOM 1488 O O . ALA A 1 193 ? -16.846 9.415 24.878 1.00 83.12 193 ALA A O 1
ATOM 1489 N N . ALA A 1 194 ? -14.808 9.990 24.137 1.00 84.75 194 ALA A N 1
ATOM 1490 C CA . ALA A 1 194 ? -14.247 10.270 25.458 1.00 84.75 194 ALA A CA 1
ATOM 1491 C C . ALA A 1 194 ? -14.992 11.412 26.170 1.00 84.75 194 ALA A C 1
ATOM 1493 O O . ALA A 1 194 ? -15.319 11.296 27.352 1.00 84.75 194 ALA A O 1
ATOM 1494 N N . LEU A 1 195 ? -15.328 12.488 25.450 1.00 86.88 195 LEU A N 1
ATOM 1495 C CA . LEU A 1 195 ? -16.132 13.582 25.992 1.00 86.88 195 LEU A CA 1
ATOM 1496 C C . LEU A 1 195 ? -17.544 13.106 26.363 1.00 86.88 195 LEU A C 1
ATOM 1498 O O . LEU A 1 195 ? -18.039 13.435 27.441 1.00 86.88 195 LEU A O 1
ATOM 1502 N N . GLY A 1 196 ? -18.167 12.286 25.511 1.00 86.00 196 GLY A N 1
ATOM 1503 C CA . GLY A 1 196 ? -19.453 11.647 25.788 1.00 86.00 196 GLY A CA 1
ATOM 1504 C C . GLY A 1 196 ? -19.425 10.821 27.075 1.00 86.00 196 GLY A C 1
ATOM 1505 O O . GLY A 1 196 ? -20.305 10.973 27.921 1.00 86.00 196 GLY A O 1
ATOM 1506 N N . PHE A 1 197 ? -18.373 10.026 27.284 1.00 89.19 197 PHE A N 1
ATOM 1507 C CA . PHE A 1 197 ? -18.181 9.266 28.520 1.00 89.19 197 PHE A CA 1
ATOM 1508 C C . PHE A 1 197 ? -18.067 10.169 29.754 1.00 89.19 197 PHE A C 1
ATOM 1510 O O . PHE A 1 197 ? -18.751 9.930 30.748 1.00 89.19 197 PHE A O 1
ATOM 1517 N N . LEU A 1 198 ? -17.255 11.230 29.694 1.00 89.69 198 LEU A N 1
ATOM 1518 C CA . LEU A 1 198 ? -17.088 12.165 30.814 1.00 89.69 198 LEU A CA 1
ATOM 1519 C C . LEU A 1 198 ? -18.405 12.861 31.178 1.00 89.69 198 LEU A C 1
ATOM 1521 O O . LEU A 1 198 ? -18.746 12.969 32.357 1.00 89.69 198 LEU A O 1
ATOM 1525 N N . VAL A 1 199 ? -19.175 13.285 30.173 1.00 90.69 199 VAL A N 1
ATOM 1526 C CA . VAL A 1 199 ? -20.494 13.899 30.372 1.00 90.69 199 VAL A CA 1
ATOM 1527 C C . VAL A 1 199 ? -21.480 12.890 30.964 1.00 90.69 199 VAL A C 1
ATOM 1529 O O . VAL A 1 199 ? -22.183 13.216 31.921 1.00 90.69 199 VAL A O 1
ATOM 1532 N N . ALA A 1 200 ? -21.513 11.656 30.454 1.00 90.06 200 ALA A N 1
ATOM 1533 C CA . ALA A 1 200 ? -22.364 10.596 30.992 1.00 90.06 200 ALA A CA 1
ATOM 1534 C C . ALA A 1 200 ? -22.018 10.282 32.457 1.00 90.06 200 ALA A C 1
ATOM 1536 O O . ALA A 1 200 ? -22.915 10.225 33.300 1.00 90.06 200 ALA A O 1
ATOM 1537 N N . ALA A 1 201 ? -20.728 10.146 32.775 1.00 89.19 201 ALA A N 1
ATOM 1538 C CA . ALA A 1 201 ? -20.237 9.885 34.124 1.00 89.19 201 ALA A CA 1
ATOM 1539 C C . ALA A 1 201 ? -20.596 11.022 35.091 1.00 89.19 201 ALA A C 1
ATOM 1541 O O . ALA A 1 201 ? -21.061 10.762 36.201 1.00 89.19 201 ALA A O 1
ATOM 1542 N N . PHE A 1 202 ? -20.456 12.279 34.658 1.00 90.44 202 PHE A N 1
ATOM 1543 C CA . PHE A 1 202 ? -20.842 13.442 35.455 1.00 90.44 202 PHE A CA 1
ATOM 1544 C C . PHE A 1 202 ? -22.349 13.467 35.744 1.00 90.44 202 PHE A C 1
ATOM 1546 O O . PHE A 1 202 ? -22.756 13.595 36.900 1.00 90.44 202 PHE A O 1
ATOM 1553 N N . ILE A 1 203 ? -23.193 13.286 34.720 1.00 89.88 203 ILE A N 1
ATOM 1554 C CA . ILE A 1 203 ? -24.655 13.272 34.887 1.00 89.88 203 ILE A CA 1
ATOM 1555 C C . ILE A 1 203 ? -25.079 12.116 35.800 1.00 89.88 203 ILE A C 1
ATOM 1557 O O . ILE A 1 203 ? -25.935 12.304 36.666 1.00 89.88 203 ILE A O 1
ATOM 1561 N N . LEU A 1 204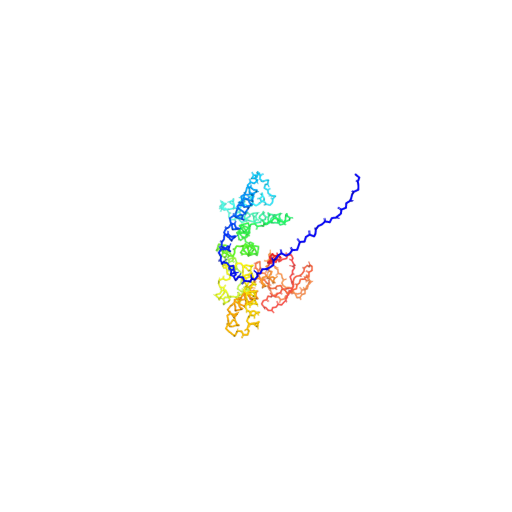 ? -24.467 10.939 35.649 1.00 89.88 204 LEU A N 1
ATOM 1562 C CA . LEU A 1 204 ? -24.770 9.775 36.476 1.00 89.88 204 LEU A CA 1
ATOM 1563 C C . LEU A 1 204 ? -24.336 9.983 37.935 1.00 89.88 204 LEU A C 1
ATOM 1565 O O . LEU A 1 204 ? -25.093 9.645 38.843 1.00 89.88 204 LEU A O 1
ATOM 1569 N N . ALA A 1 205 ? -23.178 10.605 38.176 1.00 88.94 205 ALA A N 1
ATOM 1570 C CA . ALA A 1 205 ? -22.724 10.958 39.521 1.00 88.94 205 ALA A CA 1
ATOM 1571 C C . ALA A 1 205 ? -23.698 11.928 40.215 1.00 88.94 205 ALA A C 1
ATOM 1573 O O . ALA A 1 205 ? -24.090 11.699 41.362 1.00 88.94 205 ALA A O 1
ATOM 1574 N N . VAL A 1 206 ? -24.165 12.962 39.505 1.00 89.12 206 VAL A N 1
ATOM 1575 C CA . VAL A 1 206 ? -25.191 13.890 40.016 1.00 89.12 206 VAL A CA 1
ATOM 1576 C C . VAL A 1 206 ? -26.524 13.167 40.239 1.00 89.12 206 VAL A C 1
ATOM 1578 O O . VAL A 1 206 ? -27.195 13.409 41.243 1.00 89.12 206 VAL A O 1
ATOM 1581 N N . ALA A 1 207 ? -26.916 12.252 39.349 1.00 91.44 207 ALA A N 1
ATOM 1582 C CA . ALA A 1 207 ? -28.145 11.473 39.487 1.00 91.44 207 ALA A CA 1
ATOM 1583 C C . ALA A 1 207 ? -28.130 10.578 40.735 1.00 91.44 207 ALA A C 1
ATOM 1585 O O . ALA A 1 207 ? -29.125 10.539 41.458 1.00 91.44 207 ALA A O 1
ATOM 1586 N N . ILE A 1 208 ? -27.006 9.908 41.012 1.00 88.44 208 ILE A N 1
ATOM 1587 C CA . ILE A 1 208 ? -26.815 9.082 42.214 1.00 88.44 208 ILE A CA 1
ATOM 1588 C C . ILE A 1 208 ? -26.846 9.962 43.468 1.00 88.44 208 ILE A C 1
ATOM 1590 O O . ILE A 1 208 ? -27.571 9.649 44.408 1.00 88.44 208 ILE A O 1
ATOM 1594 N N . GLY A 1 209 ? -26.131 11.094 43.462 1.00 87.69 209 GLY A N 1
ATOM 1595 C CA . GLY A 1 209 ? -26.093 12.020 44.600 1.00 87.69 209 GLY A CA 1
ATOM 1596 C C . GLY A 1 209 ? -27.434 12.697 44.910 1.00 87.69 209 GLY A C 1
ATOM 1597 O O . GLY A 1 209 ? -27.701 13.032 46.060 1.00 87.69 209 GLY A O 1
ATOM 1598 N N . THR A 1 210 ? -28.297 12.877 43.906 1.00 90.31 210 THR A N 1
ATOM 1599 C CA . THR A 1 210 ? -29.624 13.510 44.053 1.00 90.31 210 THR A CA 1
ATOM 1600 C C . THR A 1 210 ? -30.789 12.516 44.103 1.00 90.31 210 THR A C 1
ATOM 1602 O O . THR A 1 210 ? -31.928 12.925 44.321 1.00 90.31 210 THR A O 1
ATOM 1605 N N . GLY A 1 211 ? -30.546 11.222 43.863 1.00 89.00 211 GLY A N 1
ATOM 1606 C CA . GLY A 1 211 ? -31.585 10.190 43.740 1.00 89.00 211 GLY A CA 1
ATOM 1607 C C . GLY A 1 211 ? -32.518 10.356 42.527 1.00 89.00 211 GLY A C 1
ATOM 1608 O O . GLY A 1 211 ? -33.585 9.742 42.465 1.00 89.00 211 GLY A O 1
ATOM 1609 N N . SER A 1 212 ? -32.164 11.201 41.555 1.00 89.00 212 SER A N 1
ATOM 1610 C CA . SER A 1 212 ? -33.048 11.564 40.444 1.00 89.00 212 SER A CA 1
ATOM 1611 C C . SER A 1 212 ? -32.987 10.560 39.293 1.00 89.00 212 SER A C 1
ATOM 1613 O O . SER A 1 212 ? -32.067 10.562 38.471 1.00 89.00 212 SER A O 1
ATOM 1615 N N . ARG A 1 213 ? -34.049 9.757 39.144 1.00 87.44 213 ARG A N 1
ATOM 1616 C CA . ARG A 1 213 ? -34.192 8.806 38.025 1.00 87.44 213 ARG A CA 1
ATOM 1617 C C . ARG A 1 213 ? -34.240 9.489 36.651 1.00 87.44 213 ARG A C 1
ATOM 1619 O O . ARG A 1 213 ? -33.841 8.889 35.661 1.00 87.44 213 ARG A O 1
ATOM 1626 N N . ARG A 1 214 ? -34.698 10.746 36.579 1.00 90.25 214 ARG A N 1
ATOM 1627 C CA . ARG A 1 214 ? -34.737 11.519 35.323 1.00 90.25 214 ARG A CA 1
ATOM 1628 C C . ARG A 1 214 ? -33.331 11.865 34.837 1.00 90.25 214 ARG A C 1
ATOM 1630 O O . ARG A 1 214 ? -33.058 11.708 33.655 1.00 90.25 214 ARG A O 1
ATOM 1637 N N . LEU A 1 215 ? -32.439 12.271 35.743 1.00 84.62 215 LEU A N 1
ATOM 1638 C CA . LEU A 1 215 ? -31.041 12.555 35.403 1.00 84.62 215 LEU A CA 1
ATOM 1639 C C . LEU A 1 215 ? -30.308 11.282 34.959 1.00 84.62 215 LEU A C 1
ATOM 1641 O O . LEU A 1 215 ? -29.582 11.315 33.971 1.00 84.62 215 LEU A O 1
ATOM 1645 N N . ALA A 1 216 ? -30.582 10.144 35.605 1.00 86.44 216 ALA A N 1
ATOM 1646 C CA . ALA A 1 216 ? -30.036 8.856 35.177 1.00 86.44 216 ALA A CA 1
ATOM 1647 C C . ALA A 1 216 ? -30.471 8.473 33.746 1.00 86.44 216 ALA A C 1
ATOM 1649 O O . ALA A 1 216 ? -29.663 7.955 32.982 1.00 86.44 216 ALA A O 1
ATOM 1650 N N . LEU A 1 217 ? -31.717 8.770 33.350 1.00 90.88 217 LEU A N 1
ATOM 1651 C CA . LEU A 1 217 ? -32.187 8.547 31.975 1.00 90.88 217 LEU A CA 1
ATOM 1652 C C . LEU A 1 217 ? -31.509 9.482 30.964 1.00 90.88 217 LEU A C 1
ATOM 1654 O O . LEU A 1 217 ? -31.195 9.053 29.859 1.00 90.88 217 LEU A O 1
ATOM 1658 N N . VAL A 1 218 ? -31.245 10.739 31.335 1.00 91.69 218 VAL A N 1
ATOM 1659 C CA . VAL A 1 218 ? -30.537 11.697 30.466 1.00 91.69 218 VAL A CA 1
ATOM 1660 C C . VAL A 1 218 ? -29.096 11.251 30.194 1.00 91.69 218 VAL A C 1
ATOM 1662 O O . VAL A 1 218 ? -28.602 11.464 29.090 1.00 91.69 218 VAL A O 1
ATOM 1665 N N . ALA A 1 219 ? -28.443 10.566 31.141 1.00 90.69 219 ALA A N 1
ATOM 1666 C CA . ALA A 1 219 ? -27.097 10.015 30.951 1.00 90.69 219 ALA A CA 1
ATOM 1667 C C . ALA A 1 219 ? -27.021 8.922 29.864 1.00 90.69 219 ALA A C 1
ATOM 1669 O O . ALA A 1 219 ? -25.936 8.664 29.345 1.00 90.69 219 ALA A O 1
ATOM 1670 N N . LEU A 1 220 ? -28.147 8.306 29.476 1.00 89.81 220 LEU A N 1
ATOM 1671 C CA . LEU A 1 220 ? -28.167 7.249 28.458 1.00 89.81 220 LEU A CA 1
ATOM 1672 C C . LEU A 1 220 ? -27.792 7.755 27.063 1.00 89.81 220 LEU A C 1
ATOM 1674 O O . LEU A 1 220 ? -27.205 7.008 26.289 1.00 89.81 220 LEU A O 1
ATOM 1678 N N . LEU A 1 221 ? -28.104 9.009 26.737 1.00 90.94 221 LEU A N 1
ATOM 1679 C CA . LEU A 1 221 ? -27.826 9.580 25.419 1.00 90.94 221 LEU A CA 1
ATOM 1680 C C . LEU A 1 221 ? -26.317 9.783 25.160 1.00 90.94 221 LEU A C 1
ATOM 1682 O O . LEU A 1 221 ? -25.823 9.266 24.158 1.00 90.94 221 LEU A O 1
ATOM 1686 N N . PRO A 1 222 ? -25.542 10.447 26.042 1.00 87.62 222 PRO A N 1
ATOM 1687 C CA . PRO A 1 222 ? -24.090 10.524 25.882 1.00 87.62 222 PRO A CA 1
ATOM 1688 C C . PRO A 1 222 ? -23.402 9.159 26.047 1.00 87.62 222 PRO A C 1
ATOM 1690 O O . PRO A 1 222 ? -22.388 8.911 25.398 1.00 87.62 222 PRO A O 1
ATOM 1693 N N . LEU A 1 223 ? -23.973 8.242 26.839 1.00 88.75 223 LEU A N 1
ATOM 1694 C CA . LEU A 1 223 ? -23.471 6.869 26.948 1.00 88.75 223 LEU A CA 1
ATOM 1695 C C . LEU A 1 223 ? -23.660 6.081 25.642 1.00 88.75 223 LEU A C 1
ATOM 1697 O O . LEU A 1 223 ? -22.759 5.359 25.229 1.00 88.75 223 LEU A O 1
ATOM 1701 N N . LEU A 1 224 ? -24.798 6.250 24.964 1.00 86.69 224 LEU A N 1
ATOM 1702 C CA . LEU A 1 224 ? -25.048 5.660 23.649 1.00 86.69 224 LEU A CA 1
ATOM 1703 C C . LEU A 1 224 ? -24.041 6.177 22.613 1.00 86.69 224 LEU A C 1
ATOM 1705 O O . LEU A 1 224 ? -23.499 5.383 21.850 1.00 86.69 224 LEU A O 1
ATOM 1709 N N . LEU A 1 225 ? -23.745 7.482 22.619 1.00 83.00 225 LEU A N 1
ATOM 1710 C CA . LEU A 1 225 ? -22.727 8.076 21.744 1.00 83.00 225 LEU A CA 1
ATOM 1711 C C . LEU A 1 225 ? -21.327 7.513 22.017 1.00 83.00 225 LEU A C 1
ATOM 1713 O O . LEU A 1 225 ? -20.597 7.209 21.075 1.00 83.00 225 LEU A O 1
ATOM 1717 N N . TRP A 1 226 ? -20.972 7.324 23.291 1.00 87.06 226 TRP A N 1
ATOM 1718 C CA . TRP A 1 226 ? -19.730 6.650 23.665 1.00 87.06 226 TRP A CA 1
ATOM 1719 C C . TRP A 1 226 ? -19.691 5.209 23.140 1.00 87.06 226 TRP A C 1
ATOM 1721 O O . TRP A 1 226 ? -18.730 4.845 22.467 1.00 87.06 226 TRP A O 1
ATOM 1731 N N . CYS A 1 227 ? -20.753 4.422 23.350 1.00 84.12 227 CYS A N 1
ATOM 1732 C CA . CYS A 1 227 ? -20.844 3.054 22.837 1.00 84.12 227 CYS A CA 1
ATOM 1733 C C . CYS A 1 227 ? -20.691 2.996 21.310 1.00 84.12 227 CYS A C 1
ATOM 1735 O O . CYS A 1 227 ? -19.950 2.152 20.814 1.00 84.12 227 CYS A O 1
ATOM 1737 N N . LEU A 1 228 ? -21.343 3.894 20.563 1.00 80.38 228 LEU A N 1
ATOM 1738 C CA . LEU A 1 228 ? -21.220 3.949 19.102 1.00 80.38 228 LEU A CA 1
ATOM 1739 C C . LEU A 1 228 ? -19.782 4.256 18.658 1.00 80.38 228 LEU A C 1
ATOM 1741 O O . LEU A 1 228 ? -19.277 3.579 17.765 1.00 80.38 228 LEU A O 1
ATOM 1745 N N . GLY A 1 229 ? -19.111 5.222 19.294 1.00 76.75 229 GLY A N 1
ATOM 1746 C CA . GLY A 1 229 ? -17.710 5.544 18.995 1.00 76.75 229 GLY A CA 1
ATOM 1747 C C . GLY A 1 229 ? -16.729 4.438 19.403 1.00 76.75 229 GLY A C 1
ATOM 1748 O O . GLY A 1 229 ? -15.742 4.182 18.717 1.00 76.75 229 GLY A O 1
ATOM 1749 N N . SER A 1 230 ? -17.003 3.724 20.497 1.00 76.94 230 SER A N 1
ATOM 1750 C CA . SER A 1 230 ? -16.207 2.559 20.895 1.00 76.94 230 SER A CA 1
ATOM 1751 C C . SER A 1 230 ? -16.381 1.395 19.918 1.00 76.94 230 SER A C 1
ATOM 1753 O O . SER A 1 230 ? -15.389 0.800 19.499 1.00 76.94 230 SER A O 1
ATOM 1755 N N . VAL A 1 231 ? -17.611 1.103 19.492 1.00 75.88 231 VAL A N 1
ATOM 1756 C CA . VAL A 1 231 ? -17.891 0.052 18.503 1.00 75.88 231 VAL A CA 1
ATOM 1757 C C . VAL A 1 231 ? -17.283 0.395 17.141 1.00 75.88 231 VAL A C 1
ATOM 1759 O O . VAL A 1 231 ? -16.669 -0.475 16.527 1.00 75.88 231 VAL A O 1
ATOM 1762 N N . SER A 1 232 ? -17.363 1.651 16.689 1.00 69.06 232 SER A N 1
ATOM 1763 C CA . SER A 1 232 ? -16.718 2.060 15.435 1.00 69.06 232 SER A CA 1
ATOM 1764 C C . SER A 1 232 ? -15.201 1.878 15.499 1.00 69.06 232 SER A C 1
ATOM 1766 O O . SER A 1 232 ? -14.614 1.367 14.549 1.00 69.06 232 SER A O 1
ATOM 1768 N N . SER A 1 233 ? -14.563 2.193 16.634 1.00 65.25 233 SER A N 1
ATOM 1769 C CA . SER A 1 233 ? -13.120 1.977 16.824 1.00 65.25 233 SER A CA 1
ATOM 1770 C C . SER A 1 233 ? -12.713 0.496 16.805 1.00 65.25 233 SER A C 1
ATOM 1772 O O . SER A 1 233 ? -11.615 0.172 16.362 1.00 65.25 233 SER A O 1
ATOM 1774 N N . TRP A 1 234 ? -13.604 -0.406 17.232 1.00 61.72 234 TRP A N 1
ATOM 1775 C CA . TRP A 1 234 ? -13.389 -1.857 17.208 1.00 61.72 234 TRP A CA 1
ATOM 1776 C C . TRP A 1 234 ? -13.564 -2.467 15.816 1.00 61.72 234 TRP A C 1
ATOM 1778 O O . TRP A 1 234 ? -12.805 -3.354 15.442 1.00 61.72 234 TRP A O 1
ATOM 1788 N N . ILE A 1 235 ? -14.549 -1.989 15.055 1.00 60.22 235 ILE A N 1
ATOM 1789 C CA . ILE A 1 235 ? -14.874 -2.483 13.704 1.00 60.22 235 ILE A CA 1
ATOM 1790 C C . ILE A 1 235 ? -13.984 -1.826 12.635 1.00 60.22 235 ILE A C 1
ATOM 1792 O O . ILE A 1 235 ? -14.013 -2.200 11.467 1.00 60.22 235 ILE A O 1
ATOM 1796 N N . SER A 1 236 ? -13.181 -0.831 13.013 1.00 55.69 236 SER A N 1
ATOM 1797 C CA . SER A 1 236 ? -12.420 -0.051 12.048 1.00 55.69 236 SER A CA 1
ATOM 1798 C C . SER A 1 236 ? -11.444 -0.918 11.243 1.00 55.69 236 SER A C 1
ATOM 1800 O O . SER A 1 236 ? -10.584 -1.570 11.842 1.00 55.69 236 SER A O 1
ATOM 1802 N N . PRO A 1 237 ? -11.480 -0.845 9.896 1.00 51.34 237 PRO A N 1
ATOM 1803 C CA . PRO A 1 237 ? -10.564 -1.588 9.026 1.00 51.34 237 PRO A CA 1
ATOM 1804 C C . PRO A 1 237 ? -9.090 -1.219 9.255 1.00 51.34 237 PRO A C 1
ATOM 1806 O O . PRO A 1 237 ? -8.198 -1.961 8.862 1.00 51.34 237 PRO A O 1
ATOM 1809 N N . ALA A 1 238 ? -8.815 -0.121 9.969 1.00 49.28 238 ALA A N 1
ATOM 1810 C CA . ALA A 1 238 ? -7.482 0.245 10.442 1.00 49.28 238 ALA A CA 1
ATOM 1811 C C . ALA A 1 238 ? -6.827 -0.804 11.370 1.00 49.28 238 ALA A C 1
ATOM 1813 O O . ALA A 1 238 ? -5.602 -0.828 11.470 1.00 49.28 238 ALA A O 1
ATOM 1814 N N . ASN A 1 239 ? -7.603 -1.664 12.045 1.00 43.19 239 ASN A N 1
ATOM 1815 C CA . ASN A 1 239 ? -7.043 -2.810 12.772 1.00 43.19 239 ASN A CA 1
ATOM 1816 C C . ASN A 1 239 ? -6.713 -3.972 11.824 1.00 43.19 239 ASN A C 1
ATOM 1818 O O . ASN A 1 239 ? -5.673 -4.594 11.986 1.00 43.19 239 ASN A O 1
ATOM 1822 N N . SER A 1 240 ? -7.535 -4.218 10.801 1.00 49.31 240 SER A N 1
ATOM 1823 C CA . SER A 1 240 ? -7.291 -5.261 9.790 1.00 49.31 240 SER A CA 1
ATOM 1824 C C . SER A 1 240 ? -6.119 -4.927 8.858 1.00 49.31 240 SER A C 1
ATOM 1826 O O . SER A 1 240 ? -5.375 -5.816 8.452 1.00 49.31 240 SER A O 1
ATOM 1828 N N . ALA A 1 241 ? -5.899 -3.641 8.565 1.00 53.19 241 ALA A N 1
ATOM 1829 C CA . ALA A 1 241 ? -4.774 -3.179 7.752 1.00 53.19 241 ALA A CA 1
ATOM 1830 C C . ALA A 1 241 ? -3.403 -3.484 8.389 1.00 53.19 241 ALA A C 1
ATOM 1832 O O . ALA A 1 241 ? -2.423 -3.652 7.670 1.00 53.19 241 ALA A O 1
ATOM 1833 N N . GLN A 1 242 ? -3.323 -3.607 9.723 1.00 57.50 242 GLN A N 1
ATOM 1834 C CA . GLN A 1 24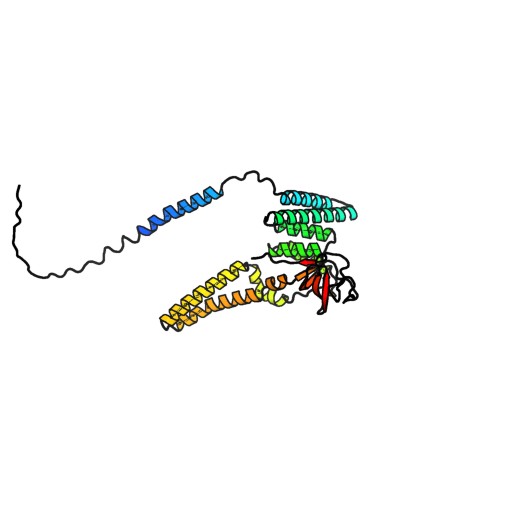2 ? -2.060 -3.895 10.423 1.00 57.50 242 GLN A CA 1
ATOM 1835 C C . GLN A 1 242 ? -1.479 -5.269 10.074 1.00 57.50 242 GLN A C 1
ATOM 1837 O O . GLN A 1 242 ? -0.256 -5.441 10.147 1.00 57.50 242 GLN A O 1
ATOM 1842 N N . ASP A 1 243 ? -2.335 -6.189 9.633 1.00 76.38 243 ASP A N 1
ATOM 1843 C CA . ASP A 1 243 ? -1.983 -7.561 9.287 1.00 76.38 243 ASP A CA 1
ATOM 1844 C C . ASP A 1 243 ? -2.022 -7.790 7.771 1.00 76.38 243 ASP A C 1
ATOM 1846 O O . ASP A 1 243 ? -2.122 -8.927 7.332 1.00 76.38 243 ASP A O 1
ATOM 1850 N N . THR A 1 244 ? -1.968 -6.740 6.944 1.00 86.06 244 THR A N 1
ATOM 1851 C CA . THR A 1 244 ? -1.939 -6.897 5.480 1.00 86.06 244 THR A CA 1
ATOM 1852 C C . THR A 1 244 ? -0.545 -6.609 4.924 1.00 86.06 244 THR A C 1
ATOM 1854 O O . THR A 1 244 ? 0.086 -5.592 5.233 1.00 86.06 244 THR A O 1
ATOM 1857 N N . VAL A 1 245 ? -0.061 -7.513 4.077 1.00 91.50 245 VAL A N 1
ATOM 1858 C CA . VAL A 1 245 ? 1.159 -7.348 3.282 1.00 91.50 245 VAL A CA 1
ATOM 1859 C C . VAL A 1 245 ? 0.818 -7.421 1.801 1.00 91.50 245 VAL A C 1
ATOM 1861 O O . VAL A 1 245 ? -0.100 -8.135 1.409 1.00 91.50 245 VAL A O 1
ATOM 1864 N N . VAL A 1 246 ? 1.559 -6.690 0.979 1.00 93.69 246 VAL A N 1
ATOM 1865 C CA . VAL A 1 246 ? 1.402 -6.692 -0.479 1.00 93.69 246 VAL A CA 1
ATOM 1866 C C . VAL A 1 246 ? 2.644 -7.307 -1.096 1.00 93.69 246 VAL A C 1
ATOM 1868 O O . VAL A 1 246 ? 3.759 -6.941 -0.729 1.00 93.69 246 VAL A O 1
ATOM 1871 N N . VAL A 1 247 ? 2.473 -8.241 -2.025 1.00 95.31 247 VAL A N 1
ATOM 1872 C CA . VAL A 1 247 ? 3.578 -8.774 -2.830 1.00 95.31 247 VAL A CA 1
ATOM 1873 C C . VAL A 1 247 ? 4.074 -7.688 -3.782 1.00 95.31 247 VAL A C 1
ATOM 1875 O O . VAL A 1 247 ? 3.265 -7.090 -4.479 1.00 95.31 247 VAL A O 1
ATOM 1878 N N . VAL A 1 248 ? 5.384 -7.424 -3.790 1.00 95.56 248 VAL A N 1
ATOM 1879 C CA . VAL A 1 248 ? 6.037 -6.372 -4.608 1.00 95.56 248 VAL A CA 1
ATOM 1880 C C . VAL A 1 248 ? 7.167 -6.919 -5.491 1.00 95.56 248 VAL A C 1
ATOM 1882 O O . VAL A 1 248 ? 8.003 -6.166 -5.996 1.00 95.56 248 VAL A O 1
ATOM 1885 N N . ALA A 1 249 ? 7.245 -8.244 -5.601 1.00 92.75 249 ALA A N 1
ATOM 1886 C CA . ALA A 1 249 ? 8.250 -8.967 -6.363 1.00 92.75 249 ALA A CA 1
ATOM 1887 C C . ALA A 1 249 ? 7.582 -9.954 -7.320 1.00 92.75 249 ALA A C 1
ATOM 1889 O O . ALA A 1 249 ? 6.494 -10.465 -7.048 1.00 92.75 249 ALA A O 1
ATOM 1890 N N . ASP A 1 250 ? 8.277 -10.260 -8.409 1.00 87.56 250 ASP A N 1
ATOM 1891 C CA . ASP A 1 250 ? 7.802 -11.211 -9.404 1.00 87.56 250 ASP A CA 1
ATOM 1892 C C . ASP A 1 250 ? 7.984 -12.663 -8.940 1.00 87.56 250 ASP A C 1
ATOM 1894 O O . ASP A 1 250 ? 8.922 -13.003 -8.214 1.00 87.56 250 ASP A O 1
ATOM 1898 N N . GLU A 1 251 ? 7.085 -13.536 -9.400 1.00 86.00 251 GLU A N 1
ATOM 1899 C CA . GLU A 1 251 ? 7.182 -14.997 -9.264 1.00 86.00 251 GLU A CA 1
ATOM 1900 C C . GLU A 1 251 ? 7.354 -15.518 -7.820 1.00 86.00 251 GLU A C 1
ATOM 1902 O O . GLU A 1 251 ? 8.062 -16.495 -7.556 1.00 86.00 251 GLU A O 1
ATOM 1907 N N . VAL A 1 252 ? 6.661 -14.912 -6.854 1.00 93.56 252 VAL A N 1
ATOM 1908 C CA . VAL A 1 252 ? 6.803 -15.292 -5.442 1.00 93.56 252 VAL A CA 1
ATOM 1909 C C . VAL A 1 252 ? 6.156 -16.648 -5.166 1.00 93.56 252 VAL A C 1
ATOM 1911 O O . VAL A 1 252 ? 4.958 -16.850 -5.344 1.00 93.56 252 VAL A O 1
ATOM 1914 N N . VAL A 1 253 ? 6.946 -17.605 -4.683 1.00 93.88 253 VAL A N 1
ATOM 1915 C CA . VAL A 1 253 ? 6.461 -18.950 -4.345 1.00 93.88 253 VAL A CA 1
ATOM 1916 C C . VAL A 1 253 ? 6.006 -18.996 -2.889 1.00 93.88 253 VAL A C 1
ATOM 1918 O O . VAL A 1 253 ? 6.813 -18.796 -1.982 1.00 93.88 253 VAL A O 1
ATOM 1921 N N . LEU A 1 254 ? 4.739 -19.351 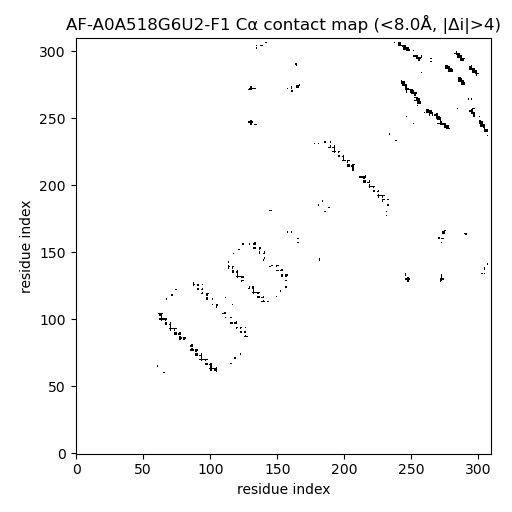-2.656 1.00 94.31 254 LEU A N 1
ATOM 1922 C CA . LEU A 1 254 ? 4.229 -19.661 -1.320 1.00 94.31 254 LEU A CA 1
ATOM 1923 C C . LEU A 1 254 ? 4.743 -21.034 -0.873 1.00 94.31 254 LEU A C 1
ATOM 1925 O O . LEU A 1 254 ? 4.432 -22.056 -1.492 1.00 94.31 254 LEU A O 1
ATOM 1929 N N . ARG A 1 255 ? 5.522 -21.078 0.207 1.00 94.81 255 ARG A N 1
ATOM 1930 C CA . ARG A 1 255 ? 6.225 -22.285 0.653 1.00 94.81 255 ARG A CA 1
ATOM 1931 C C . ARG A 1 255 ? 5.602 -22.942 1.876 1.00 94.81 255 ARG A C 1
ATOM 1933 O O . ARG A 1 255 ? 4.928 -22.303 2.675 1.00 94.81 255 ARG A O 1
ATOM 1940 N N . SER A 1 256 ? 5.836 -24.242 2.049 1.00 93.38 256 SER A N 1
ATOM 1941 C CA . SER A 1 256 ? 5.289 -24.992 3.185 1.00 93.38 256 SER A CA 1
ATOM 1942 C C . SER A 1 256 ? 5.996 -24.733 4.515 1.00 93.38 256 SER A C 1
ATOM 1944 O O . SER A 1 256 ? 5.421 -25.012 5.564 1.00 93.38 256 SER A O 1
ATOM 1946 N N . ALA A 1 257 ? 7.239 -24.258 4.472 1.00 92.31 257 ALA A N 1
ATOM 1947 C CA . ALA A 1 257 ? 8.057 -23.943 5.636 1.00 92.31 257 ALA A CA 1
ATOM 1948 C C . ALA A 1 257 ? 8.925 -22.709 5.352 1.00 92.31 257 ALA A C 1
ATOM 1950 O O . ALA A 1 257 ? 9.086 -22.306 4.199 1.00 92.31 257 ALA A O 1
ATOM 1951 N N . ASP A 1 258 ? 9.535 -22.156 6.393 1.00 90.31 258 ASP A N 1
ATOM 1952 C CA . ASP A 1 258 ? 10.459 -21.018 6.372 1.00 90.31 258 ASP A CA 1
ATOM 1953 C C . ASP A 1 258 ? 11.849 -21.396 5.818 1.00 90.31 258 ASP A C 1
ATOM 1955 O O . ASP A 1 258 ? 12.898 -21.122 6.398 1.00 90.31 258 ASP A O 1
ATOM 1959 N N . SER A 1 259 ? 11.864 -22.080 4.673 1.00 90.69 259 SER A N 1
ATOM 1960 C CA . SER A 1 259 ? 13.076 -22.536 4.001 1.00 90.69 259 SER A CA 1
ATOM 1961 C C . SER A 1 259 ? 12.933 -22.445 2.489 1.00 90.69 259 SER A C 1
ATOM 1963 O O . SER A 1 259 ? 11.935 -22.891 1.918 1.00 90.69 259 SER A O 1
ATOM 1965 N N . ALA A 1 260 ? 13.981 -21.951 1.825 1.00 88.12 260 ALA A N 1
ATOM 1966 C CA . ALA A 1 260 ? 14.042 -21.812 0.371 1.00 88.12 260 ALA A CA 1
ATOM 1967 C C . ALA A 1 260 ? 13.927 -23.156 -0.371 1.00 88.12 260 ALA A C 1
ATOM 1969 O O . ALA A 1 260 ? 13.494 -23.185 -1.519 1.00 88.12 260 ALA A O 1
ATOM 1970 N N . ASN A 1 261 ? 14.258 -24.266 0.294 1.00 90.81 261 ASN A N 1
ATOM 1971 C CA . ASN A 1 261 ? 14.196 -25.613 -0.281 1.00 90.81 261 ASN A CA 1
ATOM 1972 C C . ASN A 1 261 ? 12.874 -26.336 0.011 1.00 90.81 261 ASN A C 1
ATOM 1974 O O . ASN A 1 261 ? 12.696 -27.481 -0.399 1.00 90.81 261 ASN A O 1
ATOM 1978 N N . SER A 1 262 ? 11.958 -25.709 0.752 1.00 92.19 262 SER A N 1
ATOM 1979 C CA . SER A 1 262 ? 10.675 -26.330 1.066 1.00 92.19 262 SER A CA 1
ATOM 1980 C C . SER A 1 262 ? 9.726 -26.303 -0.132 1.00 92.19 262 SER A C 1
ATOM 1982 O O . SER A 1 262 ? 9.806 -25.428 -1.002 1.00 92.19 262 SER A O 1
ATOM 1984 N N . ALA A 1 263 ? 8.841 -27.299 -0.181 1.00 93.06 263 ALA A N 1
ATOM 1985 C CA . ALA A 1 263 ? 7.933 -27.494 -1.297 1.00 93.06 263 ALA A CA 1
ATOM 1986 C C . ALA A 1 263 ? 6.934 -26.324 -1.428 1.00 93.06 263 ALA A C 1
ATOM 1988 O O . ALA A 1 263 ? 6.513 -25.753 -0.413 1.00 93.06 263 ALA A O 1
ATOM 1989 N N . PRO A 1 264 ? 6.517 -25.980 -2.659 1.00 93.25 264 PRO A N 1
ATOM 1990 C CA . PRO A 1 264 ? 5.416 -25.050 -2.879 1.00 93.25 264 PRO A CA 1
ATOM 1991 C C . PRO A 1 264 ? 4.116 -25.556 -2.233 1.00 93.25 264 PRO A C 1
ATOM 1993 O O . PRO A 1 264 ? 3.796 -26.743 -2.298 1.00 93.25 264 PRO A O 1
ATOM 1996 N N . ARG A 1 265 ? 3.354 -24.651 -1.613 1.00 91.88 265 ARG A N 1
ATOM 1997 C CA . ARG A 1 265 ? 2.010 -24.907 -1.053 1.00 91.88 265 ARG A CA 1
ATOM 1998 C C . ARG A 1 265 ? 0.912 -24.890 -2.114 1.00 91.88 265 ARG A C 1
ATOM 2000 O O . ARG A 1 265 ? -0.130 -25.520 -1.939 1.00 91.88 265 ARG A O 1
ATOM 2007 N N . ILE A 1 266 ? 1.138 -24.132 -3.178 1.00 89.19 266 ILE A N 1
ATOM 2008 C CA . ILE A 1 266 ? 0.242 -23.963 -4.319 1.00 89.19 266 ILE A CA 1
ATOM 2009 C C . ILE A 1 266 ? 1.043 -24.172 -5.603 1.00 89.19 266 ILE A C 1
ATOM 2011 O O . ILE A 1 266 ? 2.262 -24.009 -5.619 1.00 89.19 266 ILE A O 1
ATOM 2015 N N . ASN A 1 267 ? 0.355 -24.551 -6.677 1.00 85.69 267 ASN A N 1
ATOM 2016 C CA . ASN A 1 267 ? 0.992 -24.881 -7.957 1.00 85.69 267 ASN A CA 1
ATOM 2017 C C . ASN A 1 267 ? 1.370 -23.645 -8.790 1.00 85.69 267 ASN A C 1
ATOM 2019 O O . ASN A 1 267 ? 1.959 -23.790 -9.856 1.00 85.69 267 ASN A O 1
ATOM 2023 N N . GLN A 1 268 ? 1.010 -22.450 -8.325 1.00 88.44 268 GLN A N 1
ATOM 2024 C CA . GLN A 1 268 ? 1.205 -21.181 -9.017 1.00 88.44 268 GLN A CA 1
ATOM 2025 C C . GLN A 1 268 ? 1.935 -20.191 -8.113 1.00 88.44 268 GLN A C 1
ATOM 2027 O O . GLN A 1 268 ? 1.886 -20.305 -6.889 1.00 88.44 268 GLN A O 1
ATOM 2032 N N . THR A 1 269 ? 2.624 -19.231 -8.715 1.00 92.56 269 THR A N 1
ATOM 2033 C CA . THR A 1 269 ? 3.250 -18.126 -7.992 1.00 92.56 269 THR A CA 1
ATOM 2034 C C . THR A 1 269 ? 2.207 -17.087 -7.593 1.00 92.56 269 THR A C 1
ATOM 2036 O O . THR A 1 269 ? 1.135 -16.977 -8.194 1.00 92.56 269 THR A O 1
ATOM 2039 N N . LEU A 1 270 ? 2.515 -16.342 -6.540 1.00 93.56 270 LEU A N 1
ATOM 2040 C CA . LEU A 1 270 ? 1.754 -15.174 -6.137 1.00 93.56 270 LEU A CA 1
ATOM 2041 C C . LEU A 1 270 ? 2.076 -14.034 -7.114 1.00 93.56 270 LEU A C 1
ATOM 2043 O O . LEU A 1 270 ? 3.260 -13.786 -7.368 1.00 93.56 270 LEU A O 1
ATOM 2047 N N . PRO A 1 271 ? 1.054 -13.377 -7.685 1.00 93.50 271 PRO A N 1
ATOM 2048 C CA . PRO A 1 271 ? 1.262 -12.250 -8.582 1.00 93.50 271 PRO A CA 1
ATOM 2049 C C . PRO A 1 271 ? 1.748 -11.013 -7.814 1.00 93.50 271 PRO A C 1
ATOM 2051 O O . PRO A 1 271 ? 1.410 -10.831 -6.640 1.00 93.50 271 PRO A O 1
ATOM 2054 N N . ASP A 1 272 ? 2.490 -10.141 -8.499 1.00 94.62 272 ASP A N 1
ATOM 2055 C CA . ASP A 1 272 ? 2.790 -8.793 -8.010 1.00 94.62 272 ASP A CA 1
ATOM 2056 C C . ASP A 1 272 ? 1.482 -8.043 -7.720 1.00 94.62 272 ASP A C 1
ATOM 2058 O O . ASP A 1 272 ? 0.562 -8.042 -8.536 1.00 94.62 272 ASP A O 1
ATOM 2062 N N . GLY A 1 273 ? 1.377 -7.453 -6.532 1.00 93.00 273 GLY A N 1
ATOM 2063 C CA . GLY A 1 273 ? 0.165 -6.812 -6.028 1.00 93.00 273 GLY A CA 1
ATOM 2064 C C . GLY A 1 273 ? -0.809 -7.702 -5.271 1.00 93.00 273 GLY A C 1
ATOM 2065 O O . GLY A 1 273 ? -1.824 -7.193 -4.801 1.00 93.00 273 GLY A O 1
ATOM 2066 N N . ALA A 1 274 ? -0.509 -8.989 -5.079 1.00 92.62 274 ALA A N 1
ATOM 2067 C CA . ALA A 1 274 ? -1.284 -9.837 -4.179 1.00 92.62 274 ALA A CA 1
ATOM 2068 C C . ALA A 1 274 ? -1.301 -9.256 -2.754 1.00 92.62 274 ALA A C 1
ATOM 2070 O O . ALA A 1 274 ? -0.260 -9.171 -2.100 1.00 92.62 274 ALA A O 1
ATOM 2071 N N . GLU A 1 275 ? -2.481 -8.881 -2.268 1.00 90.88 275 GLU A N 1
ATOM 2072 C CA . GLU A 1 275 ? -2.699 -8.490 -0.876 1.00 90.88 275 GLU A CA 1
ATOM 2073 C C . GLU A 1 275 ? -2.962 -9.756 -0.060 1.00 90.88 275 GLU A C 1
ATOM 2075 O O . GLU A 1 275 ? -3.818 -10.559 -0.424 1.00 90.88 275 GLU A O 1
ATOM 2080 N N . LEU A 1 276 ? -2.202 -9.966 1.013 1.00 90.25 276 LEU A N 1
ATOM 2081 C CA . LEU A 1 276 ? -2.229 -11.187 1.814 1.00 90.25 276 LEU A CA 1
ATOM 2082 C C . LEU A 1 276 ? -2.296 -10.854 3.301 1.00 90.25 276 LEU A C 1
ATOM 2084 O O . LEU A 1 276 ? -1.717 -9.867 3.762 1.00 90.25 276 LEU A O 1
ATOM 2088 N N . ARG A 1 277 ? -2.944 -11.731 4.070 1.00 87.38 277 ARG A N 1
ATOM 2089 C CA . ARG A 1 277 ? -2.992 -11.616 5.528 1.00 87.38 277 ARG A CA 1
ATOM 2090 C C . ARG A 1 277 ? -1.714 -12.178 6.147 1.00 87.38 277 ARG A C 1
ATOM 2092 O O . ARG A 1 277 ? -1.403 -13.349 5.954 1.00 87.38 277 ARG A O 1
ATOM 2099 N N . LEU A 1 278 ? -0.994 -11.360 6.902 1.00 88.69 278 LEU A N 1
ATOM 2100 C CA . LEU A 1 278 ? 0.174 -11.718 7.695 1.00 88.69 278 LEU A CA 1
ATOM 2101 C C . LEU A 1 278 ? -0.266 -12.451 8.968 1.00 88.69 278 LEU A C 1
ATOM 2103 O O . LEU A 1 278 ? -1.060 -11.939 9.751 1.00 88.69 278 LEU A O 1
ATOM 2107 N N . LEU A 1 279 ? 0.268 -13.652 9.179 1.00 87.88 279 LEU A N 1
ATOM 2108 C CA . LEU A 1 279 ? 0.010 -14.479 10.360 1.00 87.88 279 LEU A CA 1
ATOM 2109 C C . LEU A 1 279 ? 1.172 -14.427 11.357 1.00 87.88 279 LEU A C 1
ATOM 2111 O O . LEU A 1 279 ? 0.965 -14.412 12.570 1.00 87.88 279 LEU A O 1
ATOM 2115 N N . SER A 1 280 ? 2.406 -14.433 10.852 1.00 85.81 280 SER A N 1
ATOM 2116 C CA . SER A 1 280 ? 3.616 -14.424 11.672 1.00 85.81 280 SER A CA 1
ATOM 2117 C C . SER A 1 280 ? 4.793 -13.849 10.895 1.00 85.81 280 SER A C 1
ATOM 2119 O O . SER A 1 280 ? 4.850 -13.941 9.671 1.00 85.81 280 SER A O 1
ATOM 2121 N N . GLU A 1 281 ? 5.764 -13.293 11.611 1.00 87.69 281 GLU A N 1
ATOM 2122 C CA . GLU A 1 281 ? 6.979 -12.734 11.031 1.00 87.69 281 GLU A CA 1
ATOM 2123 C C . GLU A 1 281 ? 8.218 -13.352 11.686 1.00 87.69 281 GLU A C 1
ATOM 2125 O O . GLU A 1 281 ? 8.304 -13.535 12.903 1.00 87.69 281 GLU A O 1
ATOM 2130 N N . ARG A 1 282 ? 9.192 -13.686 10.845 1.00 88.50 282 ARG A N 1
ATOM 2131 C CA . ARG A 1 282 ? 10.539 -14.143 11.184 1.00 88.50 282 ARG A CA 1
ATOM 2132 C C . ARG A 1 282 ? 11.539 -13.306 10.374 1.00 88.50 282 ARG A C 1
ATOM 2134 O O . ARG A 1 282 ? 11.162 -12.749 9.349 1.00 88.50 282 ARG A O 1
ATOM 2141 N N . PRO A 1 283 ? 12.829 -13.253 10.754 1.00 86.62 283 PRO A N 1
ATOM 2142 C CA . PRO A 1 283 ? 13.788 -12.291 10.192 1.00 86.62 283 PRO A CA 1
ATOM 2143 C C . PRO A 1 283 ? 13.899 -12.237 8.659 1.00 86.62 283 PRO A C 1
ATOM 2145 O O . PRO A 1 283 ? 14.274 -11.207 8.113 1.00 86.62 283 PRO A O 1
ATOM 2148 N N . GLN A 1 284 ? 13.628 -13.342 7.963 1.00 92.38 284 GLN A N 1
ATOM 2149 C CA . GLN A 1 284 ? 13.668 -13.417 6.496 1.00 92.38 284 GLN A CA 1
ATOM 2150 C C . GLN A 1 284 ? 12.377 -13.973 5.892 1.00 92.38 284 GLN A C 1
ATOM 2152 O O . GLN A 1 284 ? 12.299 -14.142 4.674 1.00 92.38 284 GLN A O 1
ATOM 2157 N N . TRP A 1 285 ? 11.396 -14.305 6.732 1.00 94.38 285 TRP A N 1
ATOM 2158 C CA . TRP A 1 285 ? 10.217 -15.052 6.328 1.00 94.38 285 TRP A CA 1
ATOM 2159 C C . TRP A 1 285 ? 8.959 -14.482 6.963 1.00 94.38 285 TRP A C 1
ATOM 2161 O O . TRP A 1 285 ? 8.898 -14.294 8.173 1.00 94.38 285 TRP A O 1
ATOM 2171 N N . CYS A 1 286 ? 7.927 -14.307 6.155 1.00 92.94 286 CYS A N 1
ATOM 2172 C CA . CYS A 1 286 ? 6.588 -13.972 6.606 1.00 92.94 286 CYS A CA 1
ATOM 2173 C C . CYS A 1 286 ? 5.685 -15.182 6.379 1.00 92.94 286 CYS A C 1
ATOM 2175 O O . CYS A 1 286 ? 5.668 -15.742 5.280 1.00 92.94 286 CYS A O 1
ATOM 2177 N N . GLU A 1 287 ? 4.952 -15.594 7.408 1.00 93.38 287 GLU A N 1
ATOM 2178 C CA . GLU A 1 287 ? 3.845 -16.527 7.251 1.00 93.38 287 GLU A CA 1
ATOM 2179 C C . GLU A 1 287 ? 2.612 -15.732 6.847 1.00 93.38 287 GLU A C 1
ATOM 2181 O O . GLU A 1 287 ? 2.212 -14.799 7.544 1.00 93.38 287 GLU A O 1
ATOM 2186 N N . VAL A 1 288 ? 2.021 -16.100 5.720 1.00 92.81 288 VAL A N 1
ATOM 2187 C CA . VAL A 1 288 ? 0.847 -15.451 5.151 1.00 92.81 288 VAL A CA 1
ATOM 2188 C C . VAL A 1 288 ? -0.248 -16.467 4.883 1.00 92.81 288 VAL A C 1
ATOM 2190 O O . VAL A 1 288 ? 0.017 -17.657 4.694 1.00 92.81 288 VAL A O 1
ATOM 2193 N N . GLU A 1 289 ? -1.482 -15.990 4.840 1.00 88.44 289 GLU A N 1
ATOM 2194 C CA . GLU A 1 289 ? -2.640 -16.767 4.427 1.00 88.44 289 GLU A CA 1
ATOM 2195 C C . GLU A 1 289 ? -3.108 -16.355 3.033 1.00 88.44 289 GLU A C 1
ATOM 2197 O O . GLU A 1 289 ? -3.260 -15.168 2.741 1.00 88.44 289 GLU A O 1
ATOM 2202 N N . VAL A 1 290 ? -3.358 -17.355 2.189 1.00 86.94 290 VAL A N 1
ATOM 2203 C CA . VAL A 1 290 ? -3.885 -17.198 0.832 1.00 86.94 290 VAL A CA 1
ATOM 2204 C C . VAL A 1 290 ? -4.985 -18.234 0.633 1.00 86.94 290 VAL A C 1
ATOM 2206 O O . VAL A 1 290 ? -4.710 -19.430 0.732 1.00 86.94 290 VAL A O 1
ATOM 2209 N N . ASP A 1 291 ? -6.222 -17.794 0.386 1.00 81.00 291 ASP A N 1
ATOM 2210 C CA . ASP A 1 291 ? -7.387 -18.676 0.170 1.00 81.00 291 ASP A CA 1
ATOM 2211 C C . ASP A 1 291 ? -7.519 -19.777 1.254 1.00 81.00 291 ASP A C 1
ATOM 2213 O O . ASP A 1 291 ? -7.589 -20.980 0.988 1.00 81.00 291 ASP A O 1
ATOM 2217 N N . GLY A 1 292 ? -7.411 -19.369 2.526 1.00 80.56 292 GLY A N 1
ATOM 2218 C CA . GLY A 1 292 ? -7.491 -20.262 3.690 1.00 80.56 292 GLY A CA 1
ATOM 2219 C C . GLY A 1 292 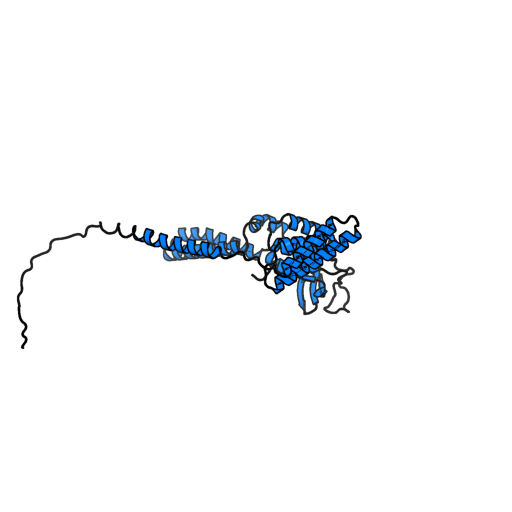? -6.295 -21.205 3.889 1.00 80.56 292 GLY A C 1
ATOM 2220 O O . GLY A 1 292 ? -6.331 -22.065 4.772 1.00 80.56 292 GLY A O 1
ATOM 2221 N N . ARG A 1 293 ? -5.224 -21.080 3.094 1.00 85.56 293 ARG A N 1
ATOM 2222 C CA . ARG A 1 293 ? -3.985 -21.859 3.243 1.00 85.56 293 ARG A CA 1
ATOM 2223 C C . ARG A 1 293 ? -2.871 -20.981 3.787 1.00 85.56 293 ARG A C 1
ATOM 2225 O O . ARG A 1 293 ? -2.566 -19.948 3.199 1.00 85.56 293 ARG A O 1
ATOM 2232 N N . SER A 1 294 ? -2.201 -21.433 4.846 1.00 91.06 294 SER A N 1
ATOM 2233 C CA . SER A 1 294 ? -1.000 -20.760 5.342 1.00 91.06 294 SER A CA 1
ATOM 2234 C C . SER A 1 294 ? 0.274 -21.251 4.650 1.00 91.06 294 SER A C 1
ATOM 2236 O O . SER A 1 294 ? 0.446 -22.439 4.329 1.00 91.06 294 SER A O 1
ATOM 2238 N N . GLY A 1 295 ? 1.201 -20.327 4.429 1.00 93.31 295 GLY A N 1
ATOM 2239 C CA . GLY A 1 295 ? 2.517 -20.619 3.886 1.00 93.31 295 GLY A CA 1
ATOM 2240 C C . GLY A 1 295 ? 3.501 -19.486 4.120 1.00 93.31 295 GLY A C 1
ATOM 2241 O O . GLY A 1 295 ? 3.147 -18.418 4.599 1.00 93.31 295 GLY A O 1
ATOM 2242 N N . TRP A 1 296 ? 4.755 -19.741 3.779 1.00 95.81 296 TRP A N 1
ATOM 2243 C CA . TRP A 1 296 ? 5.870 -18.848 4.043 1.00 95.81 296 TRP A CA 1
ATOM 2244 C C . TRP A 1 296 ? 6.377 -18.216 2.752 1.00 95.81 296 TRP A C 1
ATOM 2246 O O . TRP A 1 296 ? 6.554 -18.902 1.743 1.00 95.81 296 TRP A O 1
ATOM 2256 N N . ILE A 1 297 ? 6.648 -16.919 2.802 1.00 95.62 297 ILE A N 1
ATOM 2257 C CA . ILE A 1 297 ? 7.261 -16.137 1.724 1.00 95.62 297 ILE A CA 1
ATOM 2258 C C . ILE A 1 297 ? 8.418 -15.313 2.280 1.00 95.62 297 ILE A C 1
ATOM 2260 O O . ILE A 1 297 ? 8.496 -15.081 3.486 1.00 95.62 297 ILE A O 1
ATOM 2264 N N . GLN A 1 298 ? 9.338 -14.885 1.419 1.00 95.38 298 GLN A N 1
ATOM 2265 C CA . GLN A 1 298 ? 10.454 -14.054 1.864 1.00 95.38 298 GLN A CA 1
ATOM 2266 C C . GLN A 1 298 ? 9.972 -12.653 2.232 1.00 95.38 298 GLN A C 1
ATOM 2268 O O . GLN A 1 298 ? 9.232 -12.036 1.468 1.00 95.38 298 GLN A O 1
ATOM 2273 N N . SER A 1 299 ? 10.453 -12.118 3.354 1.00 92.69 299 SER A N 1
ATOM 2274 C CA . SER A 1 299 ? 10.098 -10.763 3.797 1.00 92.69 299 SER A CA 1
ATOM 2275 C C . SER A 1 299 ? 10.507 -9.687 2.786 1.00 92.69 299 SER A C 1
ATOM 2277 O O . SER A 1 299 ? 9.848 -8.665 2.690 1.00 92.69 299 SER A O 1
ATOM 2279 N N . SER A 1 300 ? 11.553 -9.924 1.985 1.00 93.94 300 SER A N 1
ATOM 2280 C CA . SER A 1 300 ? 11.991 -9.009 0.919 1.00 93.94 300 SER A CA 1
ATOM 2281 C C . SER A 1 300 ? 11.065 -8.971 -0.299 1.00 93.94 300 SER A C 1
ATOM 2283 O O . SER A 1 300 ? 11.214 -8.094 -1.141 1.00 93.94 300 SER A O 1
ATOM 2285 N N . ALA A 1 301 ? 10.169 -9.950 -0.436 1.00 94.56 301 ALA A N 1
ATOM 2286 C CA . ALA A 1 301 ? 9.240 -10.051 -1.557 1.00 94.56 301 ALA A CA 1
ATOM 2287 C C . ALA A 1 301 ? 7.910 -9.329 -1.291 1.00 94.56 301 ALA A C 1
ATOM 2289 O O . ALA A 1 301 ? 7.053 -9.262 -2.174 1.00 94.56 301 ALA A O 1
ATOM 2290 N N . VAL A 1 302 ? 7.728 -8.816 -0.073 1.00 94.19 302 VAL A N 1
ATOM 2291 C CA . VAL A 1 302 ? 6.507 -8.147 0.357 1.00 94.19 302 VAL A CA 1
ATOM 2292 C C . VAL A 1 302 ? 6.797 -6.810 0.998 1.00 94.19 302 VAL A C 1
ATOM 2294 O O . VAL A 1 302 ? 7.858 -6.579 1.570 1.00 94.19 302 VAL A O 1
ATOM 2297 N N . GLU A 1 303 ? 5.798 -5.947 0.955 1.00 92.56 303 GLU A N 1
ATOM 2298 C CA . GLU A 1 303 ? 5.799 -4.682 1.652 1.00 92.56 303 GLU A CA 1
ATOM 2299 C C . GLU A 1 303 ? 4.595 -4.605 2.588 1.00 92.56 303 GLU A C 1
ATOM 2301 O O . GLU A 1 303 ? 3.475 -4.991 2.244 1.00 92.56 303 GLU A O 1
ATOM 2306 N N . ARG A 1 304 ? 4.826 -4.130 3.814 1.00 87.81 304 ARG A N 1
ATOM 2307 C CA . ARG A 1 304 ? 3.768 -4.010 4.815 1.00 87.81 304 ARG A CA 1
ATOM 2308 C C . ARG A 1 304 ? 2.985 -2.721 4.616 1.00 87.81 304 ARG A C 1
ATOM 2310 O O . ARG A 1 304 ? 3.555 -1.631 4.483 1.00 87.81 304 ARG A O 1
ATOM 2317 N N . LEU A 1 305 ? 1.669 -2.840 4.724 1.00 81.06 305 LEU A N 1
ATOM 2318 C CA . LEU A 1 305 ? 0.757 -1.710 4.834 1.00 81.06 305 LEU A CA 1
ATOM 2319 C C . LEU A 1 305 ? 0.733 -1.252 6.296 1.00 81.06 305 LEU A C 1
ATOM 2321 O O . LEU A 1 305 ? -0.231 -1.441 7.029 1.00 81.06 305 LEU A O 1
ATOM 2325 N N . ALA A 1 306 ? 1.856 -0.716 6.774 1.00 65.00 306 ALA A N 1
ATOM 2326 C CA . ALA A 1 306 ? 1.919 -0.199 8.131 1.00 65.00 306 ALA A CA 1
ATOM 2327 C C . ALA A 1 306 ? 1.040 1.056 8.235 1.00 65.00 306 ALA A C 1
ATOM 2329 O O . ALA A 1 306 ? 1.320 2.078 7.605 1.00 65.00 306 ALA A O 1
ATOM 2330 N N . VAL A 1 307 ? -0.001 0.995 9.066 1.00 48.19 307 VAL A N 1
ATOM 2331 C CA . VAL A 1 307 ? -0.599 2.204 9.638 1.00 48.19 307 VAL A CA 1
ATOM 2332 C C . VAL A 1 307 ? 0.498 2.842 10.489 1.00 48.19 307 VAL A C 1
ATOM 2334 O O . VAL A 1 307 ? 1.044 2.175 11.369 1.00 48.19 307 VAL A O 1
ATOM 2337 N N . ALA A 1 308 ? 0.866 4.092 10.190 1.00 32.81 308 ALA A N 1
ATOM 2338 C CA . ALA A 1 308 ? 1.850 4.838 10.970 1.00 32.81 308 ALA A CA 1
ATOM 2339 C C . ALA A 1 308 ? 1.562 4.681 12.478 1.00 32.81 308 ALA A C 1
ATOM 2341 O O . ALA A 1 308 ? 0.385 4.712 12.865 1.00 32.81 308 ALA A O 1
ATOM 2342 N N . PRO A 1 309 ? 2.585 4.487 13.332 1.00 27.84 309 PRO A N 1
ATOM 2343 C CA . PRO A 1 309 ? 2.357 4.458 14.768 1.00 27.84 309 PRO A CA 1
ATOM 2344 C C . PRO A 1 309 ? 1.674 5.769 15.176 1.00 27.84 309 PRO A C 1
ATOM 2346 O O . PRO A 1 309 ? 2.116 6.852 14.788 1.00 27.84 309 PRO A O 1
ATOM 2349 N N . LYS A 1 310 ? 0.544 5.628 15.877 1.00 27.58 310 LYS A N 1
ATOM 2350 C CA . LYS A 1 310 ? -0.214 6.737 16.468 1.00 27.58 310 LYS A CA 1
ATOM 2351 C C . LYS A 1 310 ? 0.645 7.575 17.403 1.00 27.58 310 LYS A C 1
ATOM 2353 O O . LYS A 1 310 ? 1.481 6.977 18.116 1.00 27.58 310 LYS A O 1
#